Protein AF-A0A6J1MJK8-F1 (afdb_monomer_lite)

pLDDT: mean 82.15, std 15.56, range [30.34, 97.62]

Secondary structure (DSSP, 8-state):
--------------------------SS---GGGS-HHHHHHHHHHS-HHHHHHHHHH-HHHHHHHHHHHHHHHHHHHHHHHH-SS--HHHHHHHHHHHHHHHHHHHHIIIIIHHHHHHHHGGGHHHHHH--S---HHHHHHHHHHHHHHHHHPPPSSS-HHHHHHHHHHHHHHHHHHHHHHHHTSTTEEEEEEEEETTEEEEEEEEETEEEEEEESSTT--HHHHHHHHHHHHHHHHHHHHTT---EEEEEETTEEEEEEE--GGG--TTS-EEEEEEEEE--HHHHHHHHHHHTT---TTS----------EEEEEEEEPPPTT--SBSEEEEEEE---

Structure (mmCIF, N/CA/C/O backbone):
data_AF-A0A6J1MJK8-F1
#
_entry.id   AF-A0A6J1MJK8-F1
#
loop_
_atom_site.group_PDB
_atom_site.id
_atom_site.type_symbol
_atom_site.label_atom_id
_atom_site.label_alt_id
_atom_site.label_comp_id
_atom_site.label_asym_id
_atom_site.label_entity_id
_atom_site.label_seq_id
_atom_site.pdbx_PDB_ins_code
_atom_site.Cartn_x
_atom_site.Cartn_y
_atom_site.Cartn_z
_atom_site.occupancy
_atom_site.B_iso_or_equiv
_atom_site.auth_seq_id
_atom_site.auth_comp_id
_atom_site.auth_asym_id
_atom_site.auth_atom_id
_atom_site.pdbx_PDB_model_num
ATOM 1 N N . MET A 1 1 ? 71.622 47.448 16.513 1.00 39.69 1 MET A N 1
ATOM 2 C CA . MET A 1 1 ? 70.448 46.625 16.880 1.00 39.69 1 MET A CA 1
ATOM 3 C C . MET A 1 1 ? 69.248 47.084 16.074 1.00 39.69 1 MET A C 1
ATOM 5 O O . MET A 1 1 ? 69.027 48.276 15.923 1.00 39.69 1 MET A O 1
ATOM 9 N N . VAL A 1 2 ? 68.575 46.115 15.469 1.00 35.66 2 VAL A N 1
ATOM 10 C CA . VAL A 1 2 ? 67.534 46.225 14.442 1.00 35.66 2 VAL A CA 1
ATOM 11 C C . VAL A 1 2 ? 66.185 46.553 15.079 1.00 35.66 2 VAL A C 1
ATOM 13 O O . VAL A 1 2 ? 65.856 45.929 16.076 1.00 35.66 2 VAL A O 1
ATOM 16 N N . GLN A 1 3 ? 65.373 47.421 14.464 1.00 31.80 3 GLN A N 1
ATOM 17 C CA . GLN A 1 3 ? 63.909 47.265 14.452 1.00 31.80 3 GLN A CA 1
ATOM 18 C C . GLN A 1 3 ? 63.288 48.111 13.327 1.00 31.80 3 GLN A C 1
ATOM 20 O O . GLN A 1 3 ? 63.146 49.328 13.418 1.00 31.80 3 GLN A O 1
ATOM 25 N N . ARG A 1 4 ? 62.940 47.441 12.221 1.00 36.06 4 ARG A N 1
ATOM 26 C CA . ARG A 1 4 ? 62.146 48.005 11.123 1.00 36.06 4 ARG A CA 1
ATOM 27 C C . ARG A 1 4 ? 60.657 47.820 11.420 1.00 36.06 4 ARG A C 1
ATOM 29 O O . ARG A 1 4 ? 60.215 46.731 11.772 1.00 36.06 4 ARG A O 1
ATOM 36 N N . LYS A 1 5 ? 59.901 48.901 11.233 1.00 34.72 5 LYS A N 1
ATOM 37 C CA . LYS A 1 5 ? 58.434 48.966 11.251 1.00 34.72 5 LYS A CA 1
ATOM 38 C C . LYS A 1 5 ? 57.808 48.396 9.964 1.00 34.72 5 LYS A C 1
ATOM 40 O O . LYS A 1 5 ? 58.364 48.551 8.883 1.00 34.72 5 LYS A O 1
ATOM 45 N N . CYS A 1 6 ? 56.549 47.968 10.127 1.00 30.64 6 CYS A N 1
ATOM 46 C CA . CYS A 1 6 ? 55.423 48.023 9.176 1.00 30.64 6 CYS A CA 1
ATOM 47 C C . CYS A 1 6 ? 55.269 46.900 8.122 1.00 30.64 6 CYS A C 1
ATOM 49 O O . CYS A 1 6 ? 55.969 46.889 7.117 1.00 30.64 6 CYS A O 1
ATOM 51 N N . LYS A 1 7 ? 54.226 46.060 8.249 1.00 30.34 7 LYS A N 1
ATOM 52 C CA . LYS A 1 7 ? 52.895 46.269 7.619 1.00 30.34 7 LYS A CA 1
ATOM 53 C C . LYS A 1 7 ? 51.942 45.086 7.888 1.00 30.34 7 LYS A C 1
ATOM 55 O O . LYS A 1 7 ? 52.286 43.932 7.667 1.00 30.34 7 LYS A O 1
ATOM 60 N N . ARG A 1 8 ? 50.712 45.401 8.312 1.00 40.25 8 ARG A N 1
ATOM 61 C CA . ARG A 1 8 ? 49.520 44.537 8.191 1.00 40.25 8 ARG A CA 1
ATOM 62 C C . ARG A 1 8 ? 49.022 44.557 6.737 1.00 40.25 8 ARG A C 1
ATOM 64 O O . ARG A 1 8 ? 48.971 45.635 6.157 1.00 40.25 8 ARG A O 1
ATOM 71 N N . SER A 1 9 ? 48.587 43.409 6.209 1.00 32.50 9 SER A N 1
ATOM 72 C CA . SER A 1 9 ? 47.607 43.252 5.107 1.00 32.50 9 SER A CA 1
ATOM 73 C C . SER A 1 9 ? 47.394 41.741 4.866 1.00 32.50 9 SER A C 1
ATOM 75 O O . SER A 1 9 ? 48.325 41.078 4.440 1.00 32.50 9 SER A O 1
ATOM 77 N N . VAL A 1 10 ? 46.330 41.103 5.374 1.00 37.09 10 VAL A N 1
ATOM 78 C CA . VAL A 1 10 ? 44.997 40.908 4.747 1.00 37.09 10 VAL A CA 1
ATOM 79 C C . VAL A 1 10 ? 44.958 39.792 3.672 1.00 37.09 10 VAL A C 1
ATOM 81 O O . VAL A 1 10 ? 45.663 39.869 2.676 1.00 37.09 10 VAL A O 1
ATOM 84 N N . LYS A 1 11 ? 43.997 38.861 3.871 1.00 33.62 11 LYS A N 1
ATOM 85 C CA . LYS A 1 11 ? 43.413 37.815 2.979 1.00 33.62 11 LYS A CA 1
ATOM 86 C C . LYS A 1 11 ? 44.238 36.525 2.795 1.00 33.62 11 LYS A C 1
ATOM 88 O O . LYS A 1 11 ? 45.350 36.571 2.308 1.00 33.62 11 LYS A O 1
ATOM 93 N N . ALA A 1 12 ? 43.825 35.351 3.291 1.00 37.59 12 ALA A N 1
ATOM 94 C CA . ALA A 1 12 ? 42.589 34.558 3.123 1.00 37.59 12 ALA A CA 1
ATOM 95 C C . ALA A 1 12 ? 42.533 33.711 1.832 1.00 37.59 12 ALA A C 1
ATOM 97 O O . ALA A 1 12 ? 42.824 34.197 0.746 1.00 37.59 12 ALA A O 1
ATOM 98 N N . LYS A 1 13 ? 42.019 32.481 2.018 1.00 33.62 13 LYS A N 1
ATOM 99 C CA . LYS A 1 13 ? 41.633 31.419 1.062 1.00 33.62 13 LYS A CA 1
ATOM 100 C C . LYS A 1 13 ? 42.732 30.492 0.524 1.00 33.62 13 LYS A C 1
ATOM 102 O O . LYS A 1 13 ? 43.178 30.597 -0.610 1.00 33.62 13 LYS A O 1
ATOM 107 N N . ALA A 1 14 ? 43.001 29.442 1.300 1.00 36.09 14 ALA A N 1
ATOM 108 C CA . ALA A 1 14 ? 43.467 28.165 0.771 1.00 36.09 14 ALA A CA 1
ATOM 109 C C . ALA A 1 14 ? 42.336 27.494 -0.038 1.00 36.09 14 ALA A C 1
ATOM 111 O O . ALA A 1 14 ? 41.425 26.887 0.524 1.00 36.09 14 ALA A O 1
ATOM 112 N N . HIS A 1 15 ? 42.371 27.619 -1.365 1.00 35.97 15 HIS A N 1
ATOM 113 C CA . HIS A 1 15 ? 41.671 26.700 -2.263 1.00 35.97 15 HIS A CA 1
ATOM 114 C C . HIS A 1 15 ? 42.425 25.365 -2.257 1.00 35.97 15 HIS A C 1
ATOM 116 O O . HIS A 1 15 ? 43.498 25.248 -2.845 1.00 35.97 15 HIS A O 1
ATOM 122 N N . ARG A 1 16 ? 41.871 24.342 -1.595 1.00 39.22 16 ARG A N 1
ATOM 123 C CA . ARG A 1 16 ? 42.273 22.950 -1.836 1.00 39.22 16 ARG A CA 1
ATOM 124 C C . ARG A 1 16 ? 41.787 22.564 -3.233 1.00 39.22 16 ARG A C 1
ATOM 126 O O . ARG A 1 16 ? 40.650 22.141 -3.409 1.00 39.22 16 ARG A O 1
ATOM 133 N N . ILE A 1 17 ? 42.647 22.749 -4.229 1.00 40.75 17 ILE A N 1
ATOM 134 C CA . ILE A 1 17 ? 42.457 22.194 -5.567 1.00 40.75 17 ILE A CA 1
ATOM 135 C C . ILE A 1 17 ? 42.626 20.681 -5.430 1.00 40.75 17 ILE A C 1
ATOM 137 O O . ILE A 1 17 ? 43.735 20.185 -5.227 1.00 40.75 17 ILE A O 1
ATOM 141 N N . ALA A 1 18 ? 41.516 19.947 -5.492 1.00 44.12 18 ALA A N 1
ATOM 142 C CA . ALA A 1 18 ? 41.544 18.505 -5.671 1.00 44.12 18 ALA A CA 1
ATOM 143 C C . ALA A 1 18 ? 42.281 18.214 -6.988 1.00 44.12 18 ALA A C 1
ATOM 145 O O . ALA A 1 18 ? 41.806 18.576 -8.065 1.00 44.12 18 ALA A O 1
ATOM 146 N N . LYS A 1 19 ? 43.473 17.615 -6.900 1.00 42.34 19 LYS A N 1
ATOM 147 C CA . LYS A 1 19 ? 44.214 17.115 -8.062 1.00 42.34 19 LYS A CA 1
ATOM 148 C C . LYS A 1 19 ? 43.324 16.094 -8.778 1.00 42.34 19 LYS A C 1
ATOM 150 O O . LYS A 1 19 ? 43.176 14.973 -8.303 1.00 42.34 19 LYS A O 1
ATOM 155 N N . ARG A 1 20 ? 42.721 16.480 -9.908 1.00 44.03 20 ARG A N 1
ATOM 156 C CA . ARG A 1 20 ? 42.149 15.518 -10.858 1.00 44.03 20 ARG A CA 1
ATOM 157 C C . ARG A 1 20 ? 43.308 14.691 -11.400 1.00 44.03 20 ARG A C 1
ATOM 159 O O . ARG A 1 20 ? 44.187 15.231 -12.067 1.00 44.03 20 ARG A O 1
ATOM 166 N N . ILE A 1 21 ? 43.319 13.408 -11.064 1.00 49.34 21 ILE A N 1
ATOM 167 C CA . ILE A 1 21 ? 44.197 12.421 -11.687 1.00 49.34 21 ILE A CA 1
ATOM 168 C C . ILE A 1 21 ? 43.853 12.437 -13.181 1.00 49.34 21 ILE A C 1
ATOM 170 O O . ILE A 1 21 ? 42.706 12.188 -13.550 1.00 49.34 21 ILE A O 1
ATOM 174 N N . LYS A 1 22 ? 44.814 12.815 -14.029 1.00 43.53 22 LYS A N 1
ATOM 175 C CA . LYS A 1 22 ? 44.705 12.598 -15.472 1.00 43.53 22 LYS A CA 1
ATOM 176 C C . LYS A 1 22 ? 44.932 11.106 -15.691 1.00 43.53 22 LYS A C 1
ATOM 178 O O . LYS A 1 22 ? 46.042 10.634 -15.482 1.00 43.53 22 LYS A O 1
ATOM 183 N N . LEU A 1 23 ? 43.862 10.387 -16.012 1.00 52.00 23 LEU A N 1
ATOM 184 C CA . LEU A 1 23 ? 43.952 9.025 -16.524 1.00 52.00 23 LEU A CA 1
ATOM 185 C C . LEU A 1 23 ? 44.612 9.110 -17.904 1.00 52.00 23 LEU A C 1
ATOM 187 O O . LEU A 1 23 ? 44.192 9.925 -18.725 1.00 52.00 23 LEU A O 1
ATOM 191 N N . GLU A 1 24 ? 45.677 8.339 -18.110 1.00 51.12 24 GLU A N 1
ATOM 192 C CA . GLU A 1 24 ? 46.260 8.126 -19.435 1.00 51.12 24 GLU A CA 1
ATOM 193 C C . GLU A 1 24 ? 45.164 7.577 -20.358 1.00 51.12 24 GLU A C 1
ATOM 195 O O . GLU A 1 24 ? 44.352 6.751 -19.934 1.00 51.12 24 GLU A O 1
ATOM 200 N N . GLU A 1 25 ? 45.087 8.099 -21.583 1.00 49.69 25 GLU A N 1
ATOM 201 C CA . GLU A 1 25 ? 44.130 7.660 -22.599 1.00 49.69 25 GLU A CA 1
ATOM 202 C C . GLU A 1 25 ? 44.449 6.211 -22.979 1.00 49.69 25 GLU A C 1
ATOM 204 O O . GLU A 1 25 ? 45.251 5.937 -23.865 1.00 49.69 25 GLU A O 1
ATOM 209 N N . VAL A 1 26 ? 43.843 5.269 -22.258 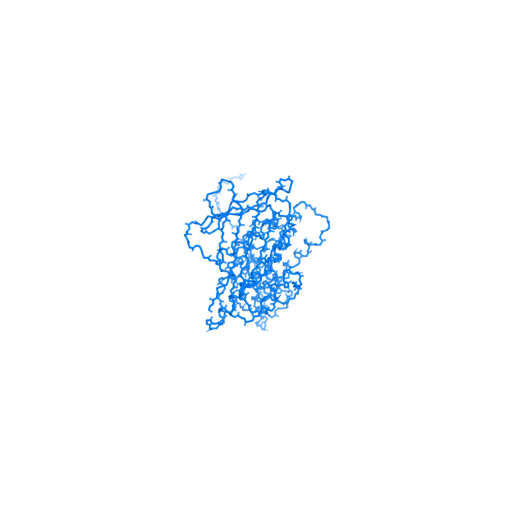1.00 53.41 26 VAL A N 1
ATOM 210 C CA . VAL A 1 26 ? 43.769 3.872 -22.674 1.00 53.41 26 VAL A CA 1
ATOM 211 C C . VAL A 1 26 ? 42.989 3.852 -23.988 1.00 53.41 26 VAL A C 1
ATOM 213 O O . VAL A 1 26 ? 41.868 4.360 -24.053 1.00 53.41 26 VAL A O 1
ATOM 216 N N . GLU A 1 27 ? 43.595 3.310 -25.045 1.00 52.88 27 GLU A N 1
ATOM 217 C CA . GLU A 1 27 ? 42.931 3.078 -26.327 1.00 52.88 27 GLU A CA 1
ATOM 218 C C . GLU A 1 27 ? 41.676 2.221 -26.101 1.00 52.88 27 GLU A C 1
ATOM 220 O O . GLU A 1 27 ? 41.748 1.034 -25.789 1.00 52.88 27 GLU A O 1
ATOM 225 N N . GLY A 1 28 ? 40.514 2.866 -26.215 1.00 58.66 28 GLY A N 1
ATOM 226 C CA . GLY A 1 28 ? 39.204 2.286 -25.938 1.00 58.66 28 GLY A CA 1
ATOM 227 C C . GLY A 1 28 ? 38.435 3.146 -24.942 1.00 58.66 28 GLY A C 1
ATOM 228 O O . GLY A 1 28 ? 38.738 3.170 -23.752 1.00 58.66 28 GLY A O 1
ATOM 229 N N . GLN A 1 29 ? 37.413 3.861 -25.416 1.00 63.84 29 GLN A N 1
ATOM 230 C CA . GLN A 1 29 ? 36.458 4.518 -24.524 1.00 63.84 29 GLN A CA 1
ATOM 231 C C . GLN A 1 29 ? 35.736 3.443 -23.702 1.00 63.84 29 GLN A C 1
ATOM 233 O O . GLN A 1 29 ? 34.817 2.796 -24.195 1.00 63.84 29 GLN A O 1
ATOM 238 N N . VAL A 1 30 ? 36.167 3.235 -22.458 1.00 71.81 30 VAL A N 1
ATOM 239 C CA . VAL A 1 30 ? 35.471 2.359 -21.512 1.00 71.81 30 VAL A CA 1
ATOM 240 C C . VAL A 1 30 ? 34.219 3.091 -21.042 1.00 71.81 30 VAL A C 1
ATOM 242 O O . VAL A 1 30 ? 34.316 4.147 -20.406 1.00 71.81 30 VAL A O 1
ATOM 245 N N . ASN A 1 31 ? 33.038 2.561 -21.358 1.00 83.50 31 ASN A N 1
ATOM 246 C CA . ASN A 1 31 ? 31.794 3.132 -20.859 1.00 83.50 31 ASN A CA 1
ATOM 247 C C . ASN A 1 31 ? 31.577 2.710 -19.407 1.00 83.50 31 ASN A C 1
ATOM 249 O O . ASN A 1 31 ? 31.965 1.626 -18.980 1.00 83.50 31 ASN A O 1
ATOM 253 N N . LEU A 1 32 ? 30.874 3.547 -18.642 1.00 83.31 32 LEU A N 1
ATOM 254 C CA . LEU A 1 32 ? 30.523 3.245 -17.250 1.00 83.31 32 LEU A CA 1
ATOM 255 C C . LEU A 1 32 ? 29.790 1.897 -17.104 1.00 83.31 32 LEU A C 1
ATOM 257 O O . LEU A 1 32 ? 29.974 1.201 -16.113 1.00 83.31 32 LEU A O 1
ATOM 261 N N . LEU A 1 33 ? 28.968 1.544 -18.096 1.00 85.12 33 LEU A N 1
ATOM 262 C CA . LEU A 1 33 ? 28.192 0.302 -18.128 1.00 85.12 33 LEU A CA 1
ATOM 263 C C . LEU A 1 33 ? 29.012 -0.930 -18.542 1.00 85.12 33 LEU A C 1
ATOM 265 O O . LEU A 1 33 ? 28.499 -2.038 -18.444 1.00 85.12 33 LEU A O 1
ATOM 269 N N . ASP A 1 34 ? 30.259 -0.747 -18.982 1.00 86.31 34 ASP A N 1
ATOM 270 C CA . ASP A 1 34 ? 31.174 -1.851 -19.293 1.00 86.31 34 ASP A CA 1
ATOM 271 C C . ASP A 1 34 ? 31.894 -2.355 -18.025 1.00 86.31 34 ASP A C 1
ATOM 273 O O . ASP A 1 34 ? 32.603 -3.362 -18.052 1.00 86.31 34 ASP A O 1
ATOM 277 N N . LEU A 1 35 ? 31.720 -1.662 -16.892 1.00 86.69 35 LEU A N 1
ATOM 278 C CA . LEU A 1 35 ? 32.258 -2.082 -15.603 1.00 86.69 35 LEU A CA 1
ATOM 279 C C . LEU A 1 35 ? 31.501 -3.302 -15.052 1.00 86.69 35 LEU A C 1
ATOM 281 O O . LEU A 1 35 ? 30.278 -3.375 -15.172 1.00 86.69 35 LEU A O 1
ATOM 285 N N . PRO A 1 36 ? 32.184 -4.217 -14.338 1.00 88.69 36 PRO A N 1
ATOM 286 C CA . PRO A 1 36 ? 31.502 -5.252 -13.572 1.00 88.69 36 PRO A CA 1
ATOM 287 C C . PRO A 1 36 ? 30.560 -4.650 -12.515 1.00 88.69 36 PRO A C 1
ATOM 289 O O . PRO A 1 36 ? 30.810 -3.563 -11.983 1.00 88.69 36 PRO A O 1
ATOM 292 N N . LEU A 1 37 ? 29.518 -5.404 -12.149 1.00 85.62 37 LEU A N 1
ATOM 293 C CA . LEU A 1 37 ? 28.459 -4.947 -11.237 1.00 85.62 37 LEU A CA 1
ATOM 294 C C . LEU A 1 37 ? 28.989 -4.438 -9.889 1.00 85.62 37 LEU A C 1
ATOM 296 O O . LEU A 1 37 ? 28.539 -3.409 -9.402 1.00 85.62 37 LEU A O 1
ATOM 300 N N . GLY A 1 38 ? 29.984 -5.110 -9.298 1.00 86.31 38 GLY A N 1
ATOM 301 C CA . GLY A 1 38 ? 30.569 -4.701 -8.014 1.00 86.31 38 GLY A CA 1
ATOM 302 C C . GLY A 1 38 ? 31.131 -3.269 -8.039 1.00 86.31 38 GLY A C 1
ATOM 303 O O . GLY A 1 38 ? 30.654 -2.416 -7.288 1.00 86.31 38 GLY A O 1
ATOM 304 N N . PRO A 1 39 ? 32.113 -2.967 -8.910 1.00 89.12 39 PRO A N 1
ATOM 305 C CA . PRO A 1 39 ? 32.599 -1.609 -9.144 1.00 89.12 39 PRO A CA 1
ATOM 306 C C . PRO A 1 39 ? 31.511 -0.596 -9.509 1.00 89.12 39 PRO A C 1
ATOM 308 O O . PRO A 1 39 ? 31.519 0.511 -8.969 1.00 89.12 39 PRO A O 1
ATOM 311 N N . LEU A 1 40 ? 30.560 -0.965 -10.373 1.00 88.75 40 LEU A N 1
ATOM 312 C CA . LEU A 1 40 ? 29.462 -0.078 -10.761 1.00 88.75 40 LEU A CA 1
ATOM 313 C C . LEU A 1 40 ? 28.589 0.303 -9.555 1.00 88.75 40 LEU A C 1
ATOM 315 O O . LEU A 1 40 ? 28.337 1.486 -9.323 1.00 88.75 40 LEU A O 1
ATOM 319 N N . HIS A 1 41 ? 28.196 -0.676 -8.740 1.00 88.19 41 HIS A N 1
ATOM 320 C CA . HIS A 1 41 ? 27.428 -0.452 -7.516 1.00 88.19 41 HIS A CA 1
ATOM 321 C C . HIS A 1 41 ? 28.213 0.405 -6.519 1.00 88.19 41 HIS A C 1
ATOM 323 O O . HIS A 1 41 ? 27.658 1.345 -5.957 1.00 88.19 41 HIS A O 1
ATOM 329 N N . MET A 1 42 ? 29.520 0.173 -6.349 1.00 86.19 42 MET A N 1
ATOM 330 C CA . MET A 1 42 ? 30.355 1.035 -5.501 1.00 86.19 42 MET A CA 1
ATOM 331 C C . MET A 1 42 ? 30.347 2.493 -5.969 1.00 86.19 42 MET A C 1
ATOM 333 O O . MET A 1 42 ? 30.274 3.396 -5.137 1.00 86.19 42 MET A O 1
ATOM 337 N N . ILE A 1 43 ? 30.397 2.741 -7.281 1.00 88.25 43 ILE A N 1
ATOM 338 C CA . ILE A 1 43 ? 30.310 4.099 -7.831 1.00 88.25 43 ILE A CA 1
ATOM 339 C C . ILE A 1 43 ? 28.944 4.709 -7.516 1.00 88.25 43 ILE A C 1
ATOM 341 O O . ILE A 1 43 ? 28.89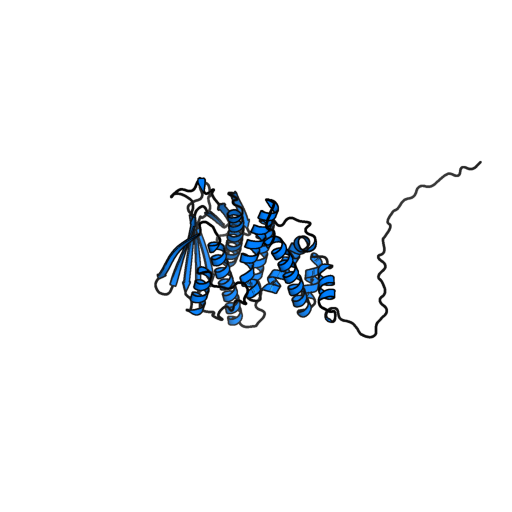7 5.818 -6.984 1.00 88.25 43 ILE A O 1
ATOM 345 N N . ILE A 1 44 ? 27.853 3.983 -7.786 1.00 87.88 44 ILE A N 1
ATOM 346 C CA . ILE A 1 44 ? 26.478 4.431 -7.507 1.00 87.88 44 ILE A CA 1
ATOM 347 C C . ILE A 1 44 ? 26.330 4.813 -6.028 1.00 87.88 44 ILE A C 1
ATOM 349 O O . ILE A 1 44 ? 25.864 5.912 -5.724 1.00 87.88 44 ILE A O 1
ATOM 353 N N . LEU A 1 45 ? 26.832 3.975 -5.117 1.00 82.50 45 LEU A N 1
ATOM 354 C CA . LEU A 1 45 ? 26.790 4.216 -3.673 1.00 82.50 45 LEU A CA 1
ATOM 355 C C . LEU A 1 45 ? 27.705 5.378 -3.210 1.00 82.50 45 LEU A C 1
ATOM 357 O O . LEU A 1 45 ? 27.530 5.960 -2.137 1.00 82.50 45 LEU A O 1
ATOM 361 N N . LYS A 1 46 ? 28.717 5.765 -3.985 1.00 85.00 46 LYS A N 1
ATOM 362 C CA . LYS A 1 46 ? 29.548 6.939 -3.654 1.00 85.00 46 LYS A CA 1
ATOM 363 C C . LYS A 1 46 ? 28.980 8.245 -4.195 1.00 85.00 46 LYS A C 1
ATOM 365 O O . LYS A 1 46 ? 29.426 9.316 -3.778 1.00 85.00 46 LYS A O 1
ATOM 370 N N . VAL A 1 47 ? 28.004 8.188 -5.097 1.00 86.25 47 VAL A N 1
ATOM 371 C CA . VAL A 1 47 ? 27.355 9.387 -5.624 1.00 86.25 47 VAL A CA 1
ATOM 372 C C . VAL A 1 47 ? 26.404 9.966 -4.582 1.00 86.25 47 VAL A C 1
ATOM 374 O O . VAL A 1 47 ? 25.584 9.263 -3.995 1.00 86.25 47 VAL A O 1
ATOM 377 N N . HIS A 1 48 ? 26.513 11.279 -4.366 1.00 82.69 48 HIS A N 1
ATOM 378 C CA . HIS A 1 48 ? 25.649 12.014 -3.444 1.00 82.69 48 HIS A CA 1
ATOM 379 C C . HIS A 1 48 ? 24.161 11.780 -3.782 1.00 82.69 48 HIS A C 1
ATOM 381 O O . HIS A 1 48 ? 23.828 11.826 -4.970 1.00 82.69 48 HIS A O 1
ATOM 387 N N . PRO A 1 49 ? 23.255 11.608 -2.796 1.00 77.94 49 PRO A N 1
ATOM 388 C CA . PRO A 1 49 ? 21.843 11.273 -3.036 1.00 77.94 49 PRO A CA 1
ATOM 389 C C . PRO A 1 49 ? 21.152 12.187 -4.049 1.00 77.94 49 PRO A C 1
ATOM 391 O O . PRO A 1 49 ? 20.561 11.734 -5.022 1.00 77.94 49 PRO A O 1
ATOM 394 N N . GLU A 1 50 ? 21.331 13.501 -3.905 1.00 78.75 50 GLU A N 1
ATOM 395 C CA . GLU A 1 50 ? 20.764 14.499 -4.826 1.00 78.75 50 GLU A CA 1
ATOM 396 C C . GLU A 1 50 ? 21.242 14.343 -6.278 1.00 78.75 50 GLU A C 1
ATOM 398 O O . GLU A 1 50 ? 20.626 14.872 -7.203 1.00 78.75 50 GLU A O 1
ATOM 403 N N . LYS A 1 51 ? 22.369 13.655 -6.492 1.00 85.81 51 LYS A N 1
ATOM 404 C CA . LYS A 1 51 ? 22.952 13.409 -7.811 1.00 85.81 51 LYS A CA 1
ATOM 405 C C . LYS A 1 51 ? 22.636 12.023 -8.367 1.00 85.81 51 LYS A C 1
ATOM 407 O O . LYS A 1 51 ? 22.772 11.827 -9.573 1.00 85.81 51 LYS A O 1
ATOM 412 N N . GLN A 1 52 ? 22.160 11.095 -7.541 1.00 85.69 52 GLN A N 1
ATOM 413 C CA . GLN A 1 52 ? 21.757 9.758 -7.979 1.00 85.69 52 GLN A CA 1
ATOM 414 C C . GLN A 1 52 ? 20.593 9.806 -8.976 1.00 85.69 52 GLN A C 1
ATOM 416 O O . GLN A 1 52 ? 20.575 9.048 -9.945 1.00 85.69 52 GLN A O 1
ATOM 421 N N . GLN A 1 53 ? 19.688 10.781 -8.844 1.00 84.25 53 GLN A N 1
ATOM 422 C CA . GLN A 1 53 ? 18.625 10.984 -9.829 1.00 84.25 53 GLN A CA 1
ATOM 423 C C . GLN A 1 53 ? 19.172 11.308 -11.232 1.00 84.25 53 GLN A C 1
ATOM 425 O O . GLN A 1 53 ? 18.604 10.856 -12.223 1.00 84.25 53 GLN A O 1
ATOM 430 N N . PHE A 1 54 ? 20.298 12.026 -11.342 1.00 87.25 54 PHE A N 1
ATOM 431 C CA . PHE A 1 54 ? 20.932 12.270 -12.644 1.00 87.25 54 PHE A CA 1
ATOM 432 C C . PHE A 1 54 ? 21.502 10.986 -13.252 1.00 87.25 54 PHE A C 1
ATOM 434 O O . PHE A 1 54 ? 21.396 10.807 -14.462 1.00 87.25 54 PHE A O 1
ATOM 441 N N . LEU A 1 55 ? 22.044 10.072 -12.435 1.00 86.19 55 LEU A N 1
ATOM 442 C CA . LEU A 1 55 ? 22.492 8.759 -12.916 1.00 86.19 55 LEU A CA 1
ATOM 443 C C . LEU A 1 55 ? 21.319 7.952 -13.475 1.00 86.19 55 LEU A C 1
ATOM 445 O O . LEU A 1 55 ? 21.403 7.422 -14.580 1.00 86.19 55 LEU A O 1
ATOM 449 N N . ARG A 1 56 ? 20.196 7.915 -12.751 1.00 87.81 56 ARG A N 1
ATOM 450 C CA . ARG A 1 56 ? 18.983 7.214 -13.200 1.00 87.81 56 ARG A CA 1
ATOM 451 C C . ARG A 1 56 ? 18.433 7.775 -14.509 1.00 87.81 56 ARG A C 1
ATOM 453 O O . ARG A 1 56 ? 17.936 7.016 -15.331 1.00 87.81 56 ARG A O 1
ATOM 460 N N . SER A 1 57 ? 18.526 9.086 -14.712 1.00 87.00 57 SER A N 1
ATOM 461 C CA . SER A 1 57 ? 18.046 9.743 -15.933 1.00 87.00 57 SER A CA 1
ATOM 462 C C . SER A 1 57 ? 19.016 9.651 -17.116 1.00 87.00 57 SER A C 1
ATOM 464 O O . SER A 1 57 ? 18.630 9.999 -18.227 1.00 87.00 57 SER A O 1
ATOM 466 N N . ALA A 1 58 ? 20.262 9.209 -16.912 1.00 88.69 58 ALA A N 1
ATOM 467 C CA . ALA A 1 58 ? 21.270 9.202 -17.973 1.00 88.69 58 ALA A CA 1
ATOM 468 C C . ALA A 1 58 ? 21.045 8.093 -19.017 1.00 88.69 58 ALA A C 1
ATOM 470 O O . ALA A 1 58 ? 21.350 8.291 -20.191 1.00 88.69 58 ALA A O 1
ATOM 471 N N . SER A 1 59 ? 20.524 6.926 -18.617 1.00 89.44 59 SER A N 1
ATOM 472 C CA . SER A 1 59 ? 20.104 5.866 -19.547 1.00 89.44 59 SER A CA 1
ATOM 473 C C . SER A 1 59 ? 19.187 4.839 -18.873 1.00 89.44 59 SER A C 1
ATOM 475 O O . SER A 1 59 ? 19.271 4.625 -17.665 1.00 89.44 59 SER A O 1
ATOM 477 N N . ASN A 1 60 ? 18.372 4.128 -19.662 1.00 87.94 60 ASN A N 1
ATOM 478 C CA . ASN A 1 60 ? 17.523 3.040 -19.153 1.00 87.94 60 ASN A CA 1
ATOM 479 C C . ASN A 1 60 ? 18.336 1.902 -18.523 1.00 87.94 60 ASN A C 1
ATOM 481 O O . ASN A 1 60 ? 17.941 1.376 -17.490 1.00 87.94 60 ASN A O 1
ATOM 485 N N . LYS A 1 61 ? 19.487 1.552 -19.110 1.00 88.50 61 LYS A N 1
ATOM 486 C CA . LYS A 1 61 ? 20.379 0.533 -18.540 1.00 88.50 61 LYS A CA 1
ATOM 487 C C . LYS A 1 61 ? 20.893 0.965 -17.168 1.00 88.50 61 LYS A C 1
ATOM 489 O O . LYS A 1 61 ? 20.743 0.227 -16.208 1.00 88.50 61 LYS A O 1
ATOM 494 N N . LEU A 1 62 ? 21.392 2.197 -17.042 1.00 89.12 62 LEU A N 1
ATOM 495 C CA . LEU A 1 62 ? 21.873 2.709 -15.755 1.00 89.12 62 LEU A CA 1
ATOM 496 C C . LEU A 1 62 ? 20.745 2.852 -14.720 1.00 89.12 62 LEU A C 1
ATOM 498 O O . LEU A 1 62 ? 20.981 2.656 -13.532 1.00 89.12 62 LEU A O 1
ATOM 502 N N . LYS A 1 63 ? 19.512 3.146 -15.153 1.00 89.94 63 LYS A N 1
ATOM 503 C CA . LYS A 1 63 ? 18.321 3.126 -14.290 1.00 89.94 63 LYS A CA 1
ATOM 504 C C . LYS A 1 63 ? 18.052 1.731 -13.722 1.00 89.94 63 LYS A C 1
ATOM 506 O O . LYS A 1 63 ? 17.713 1.644 -12.543 1.00 89.94 63 LYS A O 1
ATOM 511 N N . ILE A 1 64 ? 18.183 0.678 -14.531 1.00 90.44 64 ILE A N 1
ATOM 512 C CA . ILE A 1 64 ? 18.005 -0.718 -14.099 1.00 90.44 64 ILE A CA 1
ATOM 513 C C . ILE A 1 64 ? 19.087 -1.076 -13.079 1.00 90.44 64 ILE A C 1
ATOM 515 O O . ILE A 1 64 ? 18.747 -1.334 -11.930 1.00 90.44 64 ILE A O 1
ATOM 519 N N . GLU A 1 65 ? 20.364 -0.915 -13.434 1.00 89.94 65 GLU A N 1
ATOM 520 C CA . GLU A 1 65 ? 21.494 -1.229 -12.540 1.00 89.94 65 GLU A CA 1
ATOM 521 C C . GLU A 1 65 ? 21.424 -0.456 -11.214 1.00 89.94 65 GLU A C 1
ATOM 523 O O . GLU A 1 65 ? 21.656 -0.983 -10.128 1.00 89.94 65 GLU A O 1
ATOM 528 N N . HIS A 1 66 ? 21.029 0.817 -11.270 1.00 91.12 66 HIS A N 1
ATOM 529 C CA . HIS A 1 66 ? 20.789 1.604 -10.068 1.00 91.12 66 HIS A CA 1
ATOM 530 C C . HIS A 1 66 ? 19.619 1.064 -9.239 1.00 91.12 66 HIS A C 1
ATOM 532 O O . HIS A 1 66 ? 19.667 1.115 -8.009 1.00 91.12 66 HIS A O 1
ATOM 538 N N . SER A 1 67 ? 18.530 0.630 -9.874 1.00 90.62 67 SER A N 1
ATOM 539 C CA . SER A 1 67 ? 17.383 0.061 -9.157 1.00 90.62 67 SER A CA 1
ATOM 540 C C . SER A 1 67 ? 17.796 -1.229 -8.450 1.00 90.62 67 SER A C 1
ATOM 542 O O . SER A 1 67 ? 17.545 -1.356 -7.253 1.00 90.62 67 SER A O 1
ATOM 544 N N . ASP A 1 68 ? 18.543 -2.097 -9.129 1.00 89.00 68 ASP A N 1
ATOM 545 C CA . ASP A 1 68 ? 19.065 -3.343 -8.564 1.00 89.00 68 ASP A CA 1
ATOM 546 C C . ASP A 1 68 ? 20.015 -3.090 -7.389 1.00 89.00 68 ASP A C 1
ATOM 548 O O . ASP A 1 68 ? 19.840 -3.670 -6.312 1.00 89.00 68 ASP A O 1
ATOM 552 N N . CYS A 1 69 ? 20.962 -2.159 -7.543 1.00 88.44 69 CYS A N 1
ATOM 553 C CA . CYS A 1 69 ? 21.863 -1.742 -6.469 1.00 88.44 69 CYS A CA 1
ATOM 554 C C . CYS A 1 69 ? 21.090 -1.254 -5.233 1.00 88.44 69 CYS A C 1
ATOM 556 O O . CYS A 1 69 ? 21.344 -1.706 -4.116 1.00 88.44 69 CYS A O 1
ATOM 558 N N . MET A 1 70 ? 20.127 -0.347 -5.423 1.00 88.38 70 MET A N 1
ATOM 559 C CA . MET A 1 70 ? 19.347 0.223 -4.320 1.00 88.38 70 MET A CA 1
ATOM 560 C C . MET A 1 70 ? 18.444 -0.806 -3.648 1.00 88.38 70 MET A C 1
ATOM 562 O O . MET A 1 70 ? 18.336 -0.821 -2.422 1.00 88.38 70 MET A O 1
ATOM 566 N N . LEU A 1 71 ? 17.805 -1.674 -4.432 1.00 88.31 71 LEU A N 1
ATOM 567 C CA . LEU A 1 71 ? 16.946 -2.728 -3.910 1.00 88.31 71 LEU A CA 1
ATOM 568 C C . LEU A 1 71 ? 17.758 -3.745 -3.104 1.00 88.31 71 LEU A C 1
ATOM 570 O O . LEU A 1 71 ? 17.312 -4.180 -2.044 1.00 88.31 71 LEU A O 1
ATOM 574 N N . HIS A 1 72 ? 18.955 -4.099 -3.575 1.00 85.75 72 HIS A N 1
ATOM 575 C CA . HIS A 1 72 ? 19.873 -4.961 -2.840 1.00 85.75 72 HIS A CA 1
ATOM 576 C C . HIS A 1 72 ? 20.293 -4.329 -1.505 1.00 85.75 72 HIS A C 1
ATOM 578 O O . HIS A 1 72 ? 20.171 -4.978 -0.465 1.00 85.75 72 HIS A O 1
ATOM 584 N N . SER A 1 73 ? 20.709 -3.058 -1.503 1.00 83.06 73 SER A N 1
ATOM 585 C CA . SER A 1 73 ? 21.051 -2.331 -0.270 1.00 83.06 73 SER A CA 1
ATOM 586 C C . SER A 1 73 ? 19.877 -2.254 0.706 1.00 83.06 73 SER A C 1
ATOM 588 O O . SER A 1 73 ? 20.050 -2.516 1.894 1.00 83.06 73 SER A O 1
ATOM 590 N N . PHE A 1 74 ? 18.671 -1.969 0.209 1.00 84.81 74 PHE A N 1
ATOM 591 C CA . PHE A 1 74 ? 17.457 -1.967 1.023 1.00 84.81 74 PHE A CA 1
ATOM 592 C C . PHE A 1 74 ? 17.168 -3.342 1.632 1.00 84.81 74 PHE A C 1
ATOM 594 O O . PHE A 1 74 ? 16.900 -3.436 2.826 1.00 84.81 74 PHE A O 1
ATOM 601 N N . LYS A 1 75 ? 17.262 -4.418 0.842 1.00 83.88 75 LYS A N 1
ATOM 602 C CA . LYS A 1 75 ? 17.047 -5.791 1.324 1.00 83.88 75 LYS A CA 1
ATOM 603 C C . LYS A 1 75 ? 18.068 -6.191 2.385 1.00 83.88 75 LYS A C 1
ATOM 605 O O . LYS A 1 75 ? 17.687 -6.844 3.351 1.00 83.88 75 LYS A O 1
ATOM 610 N N . LEU A 1 76 ? 19.338 -5.813 2.229 1.00 81.12 76 LEU A N 1
ATOM 611 C CA . LEU A 1 76 ? 20.358 -6.043 3.257 1.00 81.12 76 LEU A CA 1
ATOM 612 C C . LEU A 1 76 ? 20.008 -5.304 4.550 1.00 81.12 76 LEU A C 1
ATOM 614 O O . LEU A 1 76 ? 19.870 -5.944 5.589 1.00 81.12 76 LEU A O 1
ATOM 618 N N . PHE A 1 77 ? 19.747 -3.999 4.456 1.00 79.06 77 PHE A N 1
ATOM 619 C CA . PHE A 1 77 ? 19.369 -3.175 5.602 1.00 79.06 77 PHE A CA 1
ATOM 620 C C . PHE A 1 77 ? 18.124 -3.718 6.322 1.00 79.06 77 PHE A C 1
ATOM 622 O O . PHE A 1 77 ? 18.113 -3.850 7.546 1.00 79.06 77 PHE A O 1
ATOM 629 N N . ALA A 1 78 ? 17.086 -4.086 5.566 1.00 78.56 78 ALA A N 1
ATOM 630 C CA . ALA A 1 78 ? 15.880 -4.697 6.107 1.00 78.56 78 ALA A CA 1
ATOM 631 C C . ALA A 1 78 ? 16.190 -6.031 6.797 1.00 78.56 78 ALA A C 1
ATOM 633 O O . ALA A 1 78 ? 15.766 -6.244 7.927 1.00 78.56 78 ALA A O 1
ATOM 634 N N . ASN A 1 79 ? 16.961 -6.916 6.162 1.00 79.06 79 ASN A N 1
ATOM 635 C CA . ASN A 1 79 ? 17.295 -8.226 6.722 1.00 79.06 79 ASN A CA 1
ATOM 636 C C . ASN A 1 79 ? 18.087 -8.133 8.027 1.00 79.06 79 ASN A C 1
ATOM 638 O O . ASN A 1 79 ? 17.800 -8.899 8.951 1.00 79.06 79 ASN A O 1
ATOM 642 N N . ASP A 1 80 ? 19.033 -7.20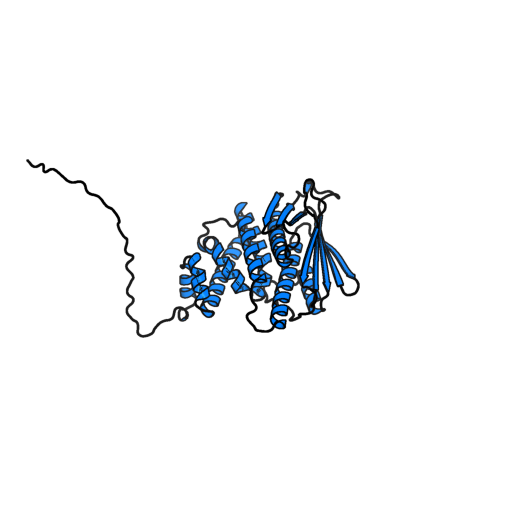1 8.123 1.00 76.25 80 ASP A N 1
ATOM 643 C CA . ASP A 1 80 ? 19.806 -6.972 9.345 1.00 76.25 80 ASP A CA 1
ATOM 644 C C . ASP A 1 80 ? 18.862 -6.599 10.496 1.00 76.25 80 ASP A C 1
ATOM 646 O O . ASP A 1 80 ? 18.825 -7.267 11.533 1.00 76.25 80 ASP A O 1
ATOM 650 N N . HIS A 1 81 ? 17.953 -5.655 10.243 1.00 71.25 81 HIS A N 1
ATOM 651 C CA . HIS A 1 81 ? 16.928 -5.251 11.202 1.00 71.25 81 HIS A CA 1
ATOM 652 C C . HIS A 1 81 ? 15.814 -6.282 11.395 1.00 71.25 81 HIS A C 1
ATOM 654 O O . HIS A 1 81 ? 15.037 -6.155 12.335 1.00 71.25 81 HIS A O 1
ATOM 660 N N . LEU A 1 82 ? 15.669 -7.316 10.572 1.00 69.50 82 LEU A N 1
ATOM 661 C CA . LEU A 1 82 ? 14.683 -8.382 10.792 1.00 69.50 82 LEU A CA 1
ATOM 662 C C . LEU A 1 82 ? 15.265 -9.546 11.613 1.00 69.50 82 LEU A C 1
ATOM 664 O O . LEU A 1 82 ? 14.510 -10.239 12.295 1.00 69.50 82 LEU A O 1
ATOM 668 N N . ARG A 1 83 ? 16.591 -9.733 11.622 1.00 70.31 83 ARG A N 1
ATOM 669 C CA . ARG A 1 83 ? 17.257 -10.888 12.257 1.00 70.31 83 ARG A CA 1
ATOM 670 C C . ARG A 1 83 ? 17.638 -10.701 13.726 1.00 70.31 83 ARG A C 1
ATOM 672 O O . ARG A 1 83 ? 17.839 -11.699 14.420 1.00 70.31 83 ARG A O 1
ATOM 679 N N . GLU A 1 84 ? 17.716 -9.472 14.227 1.00 66.00 84 GLU A N 1
ATOM 680 C CA . GLU A 1 84 ? 18.096 -9.222 15.623 1.00 66.00 84 GLU A CA 1
ATOM 681 C C . GLU A 1 84 ? 17.061 -9.782 16.623 1.00 66.00 84 GLU A C 1
ATOM 683 O O . GLU A 1 84 ? 15.864 -9.493 16.544 1.00 66.00 84 GLU A O 1
ATOM 688 N N . ARG A 1 85 ? 17.520 -10.616 17.573 1.00 54.84 85 ARG A N 1
ATOM 689 C CA . ARG A 1 85 ? 16.675 -11.285 18.589 1.00 54.84 85 ARG A CA 1
ATOM 690 C C . ARG A 1 85 ? 16.492 -10.487 19.885 1.00 54.84 85 ARG A C 1
ATOM 692 O O . ARG A 1 85 ? 15.519 -10.722 20.594 1.00 54.84 85 ARG A O 1
ATOM 699 N N . HIS A 1 86 ? 17.395 -9.559 20.195 1.00 58.41 86 HIS A N 1
ATOM 700 C CA . HIS A 1 86 ? 17.330 -8.707 21.384 1.00 58.41 86 HIS A CA 1
ATOM 701 C C . HIS A 1 86 ? 17.377 -7.253 20.942 1.00 58.41 86 HIS A C 1
ATOM 703 O O . HIS A 1 86 ? 18.416 -6.789 20.490 1.00 58.41 86 HIS A O 1
ATOM 709 N N . ARG A 1 87 ? 16.238 -6.566 21.032 1.00 67.94 87 ARG A N 1
ATOM 710 C CA . ARG A 1 87 ? 16.069 -5.217 20.490 1.00 67.94 87 ARG A CA 1
ATOM 711 C C . ARG A 1 87 ? 15.867 -4.225 21.620 1.00 67.94 87 ARG A C 1
ATOM 713 O O . ARG A 1 87 ? 15.074 -4.478 22.530 1.00 67.94 87 ARG A O 1
ATOM 720 N N . SER A 1 88 ? 16.549 -3.088 21.542 1.00 81.25 88 SER A N 1
ATOM 721 C CA . SER A 1 88 ? 16.152 -1.893 22.284 1.00 81.25 88 SER A CA 1
ATOM 722 C C . SER A 1 88 ? 14.760 -1.423 21.828 1.00 81.25 88 SER A C 1
ATOM 724 O O . SER A 1 88 ? 14.242 -1.856 20.796 1.00 81.25 88 SER A O 1
ATOM 726 N N . VAL A 1 89 ? 14.138 -0.515 22.585 1.00 80.50 89 VAL A N 1
ATOM 727 C CA . VAL A 1 89 ? 12.843 0.086 22.204 1.00 80.50 89 VAL A CA 1
ATOM 728 C C . VAL A 1 89 ? 12.928 0.760 20.827 1.00 80.50 89 VAL A C 1
ATOM 730 O O . VAL A 1 89 ? 12.022 0.624 20.010 1.00 80.50 89 VAL A O 1
ATOM 733 N N . GLU A 1 90 ? 14.042 1.432 20.553 1.00 79.25 90 GLU A N 1
ATOM 734 C CA . GLU A 1 90 ? 14.332 2.093 19.280 1.00 79.25 90 GLU A CA 1
ATOM 735 C C . GLU A 1 90 ? 14.517 1.092 18.132 1.00 79.25 90 GLU A C 1
ATOM 737 O O . GLU A 1 90 ? 13.852 1.196 17.104 1.00 79.25 90 GLU A O 1
ATOM 742 N N . GLN A 1 91 ? 15.305 0.033 18.337 1.00 79.62 91 GLN A N 1
ATOM 743 C CA . GLN A 1 91 ? 15.468 -1.036 17.343 1.00 79.62 91 GLN A CA 1
ATOM 744 C C . GLN A 1 91 ? 14.153 -1.777 17.062 1.00 79.62 91 GLN A C 1
ATOM 746 O O . GLN A 1 91 ? 13.917 -2.231 15.941 1.00 79.62 91 GLN A O 1
ATOM 751 N N . GLN A 1 92 ? 13.274 -1.904 18.061 1.00 85.00 92 GLN A N 1
ATOM 752 C CA . GLN A 1 92 ? 11.936 -2.465 17.874 1.00 85.00 92 GLN A CA 1
ATOM 753 C C . GLN A 1 92 ? 11.036 -1.528 17.058 1.00 85.00 92 GLN A C 1
ATOM 755 O O . GLN A 1 92 ? 10.236 -2.007 16.251 1.00 85.00 92 GLN A O 1
ATOM 760 N N . MET A 1 93 ? 11.168 -0.211 17.230 1.00 86.75 93 MET A N 1
ATOM 761 C CA . MET A 1 93 ? 10.467 0.759 16.390 1.00 86.75 93 MET A CA 1
ATOM 762 C C . MET A 1 93 ? 10.910 0.632 14.934 1.00 86.75 93 MET A C 1
ATOM 764 O O . MET A 1 93 ? 10.065 0.424 14.064 1.00 86.75 93 MET A O 1
ATOM 768 N N . ILE A 1 94 ? 12.221 0.669 14.683 1.00 84.88 94 ILE A N 1
ATOM 769 C CA . ILE A 1 94 ? 12.792 0.536 13.335 1.00 84.88 94 ILE A CA 1
ATOM 770 C C . ILE A 1 94 ? 12.348 -0.786 12.701 1.00 84.88 94 ILE A C 1
ATOM 772 O O . ILE A 1 94 ? 11.929 -0.815 11.547 1.00 84.88 94 ILE A O 1
ATOM 776 N N . HIS A 1 95 ? 12.343 -1.880 13.465 1.00 86.38 95 HIS A N 1
ATOM 777 C CA . HIS A 1 95 ? 11.821 -3.168 13.008 1.00 86.38 95 HIS A CA 1
ATOM 778 C C . HIS A 1 95 ? 10.370 -3.108 12.543 1.00 86.38 95 HIS A C 1
ATOM 780 O O . HIS A 1 95 ? 10.033 -3.623 11.474 1.00 86.38 95 HIS A O 1
ATOM 786 N N . ASN A 1 96 ? 9.501 -2.509 13.360 1.00 90.50 96 ASN A N 1
ATOM 787 C CA . ASN A 1 96 ? 8.080 -2.408 13.062 1.00 90.50 96 ASN A CA 1
ATOM 788 C C . ASN A 1 96 ? 7.859 -1.522 11.832 1.00 90.50 96 ASN A C 1
ATOM 790 O O . ASN A 1 96 ? 7.100 -1.910 10.945 1.00 90.50 96 ASN A O 1
ATOM 794 N N . VAL A 1 97 ? 8.572 -0.395 11.743 1.00 90.94 97 VAL A N 1
ATOM 795 C CA . VAL A 1 97 ? 8.562 0.493 10.574 1.00 90.94 97 VAL A CA 1
ATOM 796 C C . VAL A 1 97 ? 9.005 -0.259 9.319 1.00 90.94 97 VAL A C 1
ATOM 798 O O . VAL A 1 97 ? 8.270 -0.279 8.338 1.00 90.94 97 VAL A O 1
ATOM 801 N N . MET A 1 98 ? 10.143 -0.955 9.352 1.00 87.81 98 MET A N 1
ATOM 802 C CA . MET A 1 98 ? 10.654 -1.710 8.202 1.00 87.81 98 MET A CA 1
ATOM 803 C C . MET A 1 98 ? 9.729 -2.850 7.782 1.00 87.81 98 MET A C 1
ATOM 805 O O . MET A 1 98 ? 9.517 -3.071 6.589 1.00 87.81 98 MET A O 1
ATOM 809 N N . THR A 1 99 ? 9.144 -3.557 8.750 1.00 90.50 99 THR A N 1
ATOM 810 C CA . THR A 1 99 ? 8.174 -4.625 8.483 1.00 90.50 99 THR A CA 1
ATOM 811 C C . THR A 1 99 ? 6.951 -4.072 7.762 1.00 90.50 99 THR A C 1
ATOM 813 O O . THR A 1 99 ? 6.531 -4.626 6.749 1.00 90.50 99 THR A O 1
ATOM 816 N N . VAL A 1 100 ? 6.390 -2.966 8.254 1.00 94.25 100 VAL A N 1
ATOM 817 C CA . VAL A 1 100 ? 5.212 -2.346 7.639 1.00 94.25 100 VAL A CA 1
ATOM 818 C C . VAL A 1 100 ? 5.549 -1.733 6.285 1.00 94.25 100 VAL A C 1
ATOM 820 O O . VAL A 1 100 ? 4.775 -1.902 5.346 1.00 94.25 100 VAL A O 1
ATOM 823 N N . LEU A 1 101 ? 6.705 -1.085 6.151 1.00 92.75 101 LEU A N 1
ATOM 824 C CA . LEU A 1 101 ? 7.195 -0.544 4.886 1.00 92.75 101 LEU A CA 1
ATOM 825 C C . LEU A 1 101 ? 7.277 -1.640 3.817 1.00 92.75 101 LEU A C 1
ATOM 827 O O . LEU A 1 101 ? 6.722 -1.477 2.737 1.00 92.75 101 LEU A O 1
ATOM 831 N N . THR A 1 102 ? 7.883 -2.778 4.160 1.00 90.12 102 THR A N 1
ATOM 832 C CA . THR A 1 102 ? 7.987 -3.967 3.297 1.00 90.12 102 THR A CA 1
ATOM 833 C C . THR A 1 102 ? 6.595 -4.482 2.909 1.00 90.12 102 THR A C 1
ATOM 835 O O . THR A 1 102 ? 6.270 -4.607 1.731 1.00 90.12 102 THR A O 1
ATOM 838 N N . GLN A 1 103 ? 5.693 -4.647 3.883 1.00 91.94 103 GLN A N 1
ATOM 839 C CA . GLN A 1 103 ? 4.301 -5.057 3.631 1.00 91.94 103 GLN A CA 1
ATOM 840 C C . GLN A 1 103 ? 3.513 -4.072 2.750 1.00 91.94 103 GLN A C 1
ATOM 842 O O . GLN A 1 103 ? 2.564 -4.480 2.079 1.00 91.94 103 GLN A O 1
ATOM 847 N N . SER A 1 104 ? 3.897 -2.795 2.769 1.00 94.69 104 SER A N 1
ATOM 848 C CA . SER A 1 104 ? 3.260 -1.700 2.034 1.00 94.69 104 SER A CA 1
ATOM 849 C C . SER A 1 104 ? 3.765 -1.574 0.592 1.00 94.69 104 SER A C 1
ATOM 851 O O . SER A 1 104 ? 3.077 -0.980 -0.242 1.00 94.69 104 SER A O 1
ATOM 853 N N . THR A 1 105 ? 4.949 -2.110 0.273 1.00 92.94 105 THR A N 1
ATOM 854 C CA . THR A 1 105 ? 5.590 -1.935 -1.042 1.00 92.94 105 THR A CA 1
ATOM 855 C C . THR A 1 105 ? 5.822 -3.231 -1.814 1.00 92.94 105 THR A C 1
ATOM 857 O O . THR A 1 105 ? 5.842 -3.183 -3.045 1.00 92.94 105 THR A O 1
ATOM 860 N N . ASP A 1 106 ? 5.935 -4.383 -1.151 1.00 91.25 106 ASP A N 1
ATOM 861 C CA . ASP A 1 106 ? 6.330 -5.653 -1.778 1.00 91.25 106 ASP A CA 1
ATOM 862 C C . ASP A 1 106 ? 5.445 -6.058 -2.961 1.00 91.25 106 ASP A C 1
ATOM 864 O O . ASP A 1 106 ? 5.964 -6.432 -4.011 1.00 91.25 106 ASP A O 1
ATOM 868 N N . TYR A 1 107 ? 4.118 -5.925 -2.850 1.00 91.81 107 TYR A N 1
ATOM 869 C CA . TYR A 1 107 ? 3.219 -6.250 -3.963 1.00 91.81 107 TYR A CA 1
ATOM 870 C C . TYR A 1 107 ? 3.539 -5.424 -5.216 1.00 91.81 107 TYR A C 1
ATOM 872 O O . TYR A 1 107 ? 3.516 -5.952 -6.326 1.00 91.81 107 TYR A O 1
ATOM 880 N N . PHE A 1 108 ? 3.874 -4.142 -5.053 1.00 91.94 108 PHE A N 1
ATOM 881 C CA . PHE A 1 108 ? 4.248 -3.265 -6.160 1.00 91.94 108 PHE A CA 1
ATOM 882 C C . PHE A 1 108 ? 5.625 -3.627 -6.718 1.00 91.94 108 PHE A C 1
ATOM 884 O O . PHE A 1 108 ? 5.774 -3.759 -7.933 1.00 91.94 108 PHE A O 1
ATOM 891 N N . VAL A 1 109 ? 6.618 -3.833 -5.850 1.00 90.81 109 VAL A N 1
ATOM 892 C CA . VAL A 1 109 ? 7.979 -4.220 -6.257 1.00 90.81 109 VAL A CA 1
ATOM 893 C C . VAL A 1 109 ? 7.944 -5.529 -7.053 1.00 90.81 109 VAL A C 1
ATOM 895 O O . VAL A 1 109 ? 8.469 -5.587 -8.162 1.00 90.81 109 VAL A O 1
ATOM 898 N N . ASN A 1 110 ? 7.223 -6.538 -6.562 1.00 89.50 110 ASN A N 1
ATOM 899 C CA . ASN A 1 110 ? 7.070 -7.839 -7.221 1.00 89.50 110 ASN A CA 1
ATOM 900 C C . ASN A 1 110 ? 6.170 -7.813 -8.465 1.00 89.50 110 ASN A C 1
ATOM 902 O O . ASN A 1 110 ? 6.131 -8.789 -9.214 1.00 89.50 110 ASN A O 1
ATOM 906 N N . SER A 1 111 ? 5.449 -6.715 -8.696 1.00 87.56 111 SER A N 1
ATOM 907 C CA . SER A 1 111 ? 4.655 -6.488 -9.911 1.00 87.56 111 SER A CA 1
ATOM 908 C C . SER A 1 111 ? 5.399 -5.650 -10.962 1.00 87.56 111 SER A C 1
ATOM 910 O O . SER A 1 111 ? 4.792 -5.246 -11.952 1.00 87.56 111 SER A O 1
ATOM 912 N N . GLY A 1 112 ? 6.694 -5.367 -10.762 1.00 87.88 112 GLY A N 1
ATOM 913 C CA . GLY A 1 112 ? 7.524 -4.613 -11.712 1.00 87.88 112 GLY A CA 1
ATOM 914 C C . GLY A 1 112 ? 7.530 -3.094 -11.507 1.00 87.88 112 GLY A C 1
ATOM 915 O O . GLY A 1 112 ? 7.873 -2.350 -12.425 1.00 87.88 112 GLY A O 1
ATOM 916 N N . TYR A 1 113 ? 7.143 -2.610 -10.321 1.00 89.31 113 TYR A N 1
ATOM 917 C CA . TYR A 1 113 ? 7.249 -1.190 -9.947 1.00 89.31 113 TYR A CA 1
ATOM 918 C C . TYR A 1 113 ? 8.492 -0.884 -9.087 1.00 89.31 113 TYR A C 1
ATOM 920 O O . TYR A 1 113 ? 8.582 0.172 -8.448 1.00 89.31 113 TYR A O 1
ATOM 928 N N . ASP A 1 114 ? 9.478 -1.780 -9.086 1.00 88.75 114 ASP A N 1
ATOM 929 C CA . ASP A 1 114 ? 10.753 -1.659 -8.372 1.00 88.75 114 ASP A CA 1
ATOM 930 C C . ASP A 1 114 ? 11.526 -0.386 -8.760 1.00 88.75 114 ASP A C 1
ATOM 932 O O . ASP A 1 114 ? 12.096 0.285 -7.898 1.00 88.75 114 ASP A O 1
ATOM 936 N N . ALA A 1 115 ? 11.478 0.035 -10.027 1.00 87.31 115 ALA A N 1
ATOM 937 C CA . ALA A 1 115 ? 12.150 1.252 -10.476 1.00 87.31 115 ALA A CA 1
ATOM 938 C C . ALA A 1 115 ? 11.541 2.539 -9.877 1.00 87.31 115 ALA A C 1
ATOM 940 O O . ALA A 1 115 ? 12.250 3.530 -9.671 1.00 87.31 115 ALA A O 1
ATOM 941 N N . ILE A 1 116 ? 10.236 2.553 -9.592 1.00 88.81 116 ILE A N 1
ATOM 942 C CA . ILE A 1 116 ? 9.576 3.688 -8.924 1.00 88.81 116 ILE A CA 1
ATOM 943 C C . ILE A 1 116 ? 9.943 3.679 -7.442 1.00 88.81 116 ILE A C 1
ATOM 945 O O . ILE A 1 116 ? 10.346 4.709 -6.899 1.00 88.81 116 ILE A O 1
ATOM 949 N N . PHE A 1 117 ? 9.869 2.503 -6.816 1.00 90.38 117 PHE A N 1
ATOM 950 C CA . PHE A 1 117 ? 10.235 2.294 -5.418 1.00 90.38 117 PHE A CA 1
ATOM 951 C C . PHE A 1 117 ? 11.685 2.723 -5.141 1.00 90.38 117 PHE A C 1
ATOM 953 O O . PHE A 1 117 ? 11.942 3.601 -4.319 1.00 90.38 117 PHE A O 1
ATOM 960 N N . THR A 1 118 ? 12.638 2.187 -5.901 1.00 88.06 118 THR A N 1
ATOM 961 C CA . THR A 1 118 ? 14.077 2.476 -5.766 1.00 88.06 118 THR A CA 1
ATOM 962 C C . THR A 1 118 ? 14.434 3.917 -6.112 1.00 88.06 118 THR A C 1
ATOM 964 O O . THR A 1 118 ? 15.350 4.480 -5.516 1.00 88.06 118 THR A O 1
ATOM 967 N N . GLY A 1 119 ? 13.686 4.550 -7.022 1.00 84.50 119 GLY A N 1
ATOM 968 C CA . GLY A 1 119 ? 13.814 5.982 -7.288 1.00 84.50 119 GLY A CA 1
ATOM 969 C C . GLY A 1 119 ? 13.508 6.837 -6.056 1.00 84.50 119 GLY A C 1
ATOM 970 O O . GLY A 1 119 ? 14.148 7.865 -5.849 1.00 84.50 119 GLY A O 1
ATOM 971 N N . ARG A 1 120 ? 12.573 6.397 -5.206 1.00 85.12 120 ARG A N 1
ATOM 972 C CA . ARG A 1 120 ? 12.227 7.087 -3.954 1.00 85.12 120 ARG A CA 1
ATOM 973 C C . ARG A 1 120 ? 13.118 6.688 -2.787 1.00 85.12 120 ARG A C 1
ATOM 975 O O . ARG A 1 120 ? 13.378 7.526 -1.928 1.00 85.12 120 ARG A O 1
ATOM 982 N N . LEU A 1 121 ? 13.667 5.473 -2.794 1.00 83.44 121 LEU A N 1
ATOM 983 C CA . LEU A 1 121 ? 14.657 5.051 -1.798 1.00 83.44 121 LEU A CA 1
ATOM 984 C C . LEU A 1 121 ? 15.924 5.919 -1.801 1.00 83.44 121 LEU A C 1
ATOM 986 O O . LEU A 1 121 ? 16.618 5.963 -0.793 1.00 83.44 121 LEU A O 1
ATOM 990 N N . ILE A 1 122 ? 16.214 6.658 -2.879 1.00 75.19 122 ILE A N 1
ATOM 991 C CA . ILE A 1 122 ? 17.318 7.635 -2.904 1.00 75.19 122 ILE A CA 1
ATOM 992 C C . ILE A 1 122 ? 17.174 8.677 -1.783 1.00 75.19 122 ILE A C 1
ATOM 994 O O . ILE A 1 122 ? 18.166 9.115 -1.206 1.00 75.19 122 ILE A O 1
ATOM 998 N N . TYR A 1 123 ? 15.950 9.066 -1.423 1.00 67.75 123 TYR A N 1
ATOM 999 C CA . TYR A 1 123 ? 15.736 10.018 -0.330 1.00 67.75 123 TYR A CA 1
ATOM 1000 C C . TYR A 1 123 ? 15.969 9.393 1.055 1.00 67.75 123 TYR A C 1
ATOM 1002 O O . TYR A 1 123 ? 16.236 10.119 2.004 1.00 67.75 123 TYR A O 1
ATOM 1010 N N . PHE A 1 124 ? 15.979 8.059 1.129 1.00 70.00 124 PHE A N 1
ATOM 1011 C CA . PHE A 1 124 ? 16.345 7.242 2.292 1.00 70.00 124 PHE A CA 1
ATOM 1012 C C . PHE A 1 124 ? 17.822 6.824 2.247 1.00 70.00 124 PHE A C 1
ATOM 1014 O O . PHE A 1 124 ? 18.302 6.090 3.104 1.00 70.00 124 PHE A O 1
ATOM 1021 N N . TYR A 1 125 ? 18.581 7.287 1.248 1.00 66.50 125 TYR A N 1
ATOM 1022 C CA . TYR A 1 125 ? 19.925 6.792 0.968 1.00 66.50 125 TYR A CA 1
ATOM 1023 C C . TYR A 1 125 ? 20.896 6.963 2.135 1.00 66.50 125 TYR A C 1
ATOM 1025 O O . TYR A 1 125 ? 21.663 6.052 2.422 1.00 66.50 125 TYR A O 1
ATOM 1033 N N . LYS A 1 126 ? 20.885 8.118 2.814 1.00 63.06 126 LYS A N 1
ATOM 1034 C CA . LYS A 1 126 ? 21.771 8.345 3.969 1.00 63.06 126 LYS A CA 1
ATOM 1035 C C . LYS A 1 126 ? 21.483 7.341 5.085 1.00 63.06 126 LYS A C 1
ATOM 1037 O O . LYS A 1 126 ? 22.399 6.734 5.616 1.00 63.06 126 LYS A O 1
ATOM 1042 N N . GLN A 1 127 ? 20.211 7.071 5.343 1.00 65.12 127 GLN A N 1
ATOM 1043 C CA . GLN A 1 127 ? 19.782 6.092 6.342 1.00 65.12 127 GLN A CA 1
ATOM 1044 C C . GLN A 1 127 ? 20.217 4.673 5.943 1.00 65.12 127 GLN A C 1
ATOM 1046 O O . GLN A 1 127 ? 20.773 3.946 6.759 1.00 65.12 127 GLN A O 1
ATOM 1051 N N . LEU A 1 128 ? 20.071 4.319 4.660 1.00 60.34 128 LEU A N 1
ATOM 1052 C CA . LEU A 1 128 ? 20.471 3.015 4.117 1.00 60.34 128 LEU A CA 1
ATOM 1053 C C . LEU A 1 128 ? 21.994 2.806 4.038 1.00 60.34 128 LEU A C 1
ATOM 1055 O O . LEU A 1 128 ? 22.451 1.668 4.107 1.00 60.34 128 LEU A O 1
ATOM 1059 N N . ALA A 1 129 ? 22.776 3.871 3.835 1.00 60.28 129 ALA A N 1
ATOM 1060 C CA . ALA A 1 129 ? 24.207 3.783 3.533 1.00 60.28 129 ALA A CA 1
ATOM 1061 C C . ALA A 1 129 ? 25.128 4.182 4.696 1.00 60.28 129 ALA A C 1
ATOM 1063 O O . ALA A 1 129 ? 26.245 3.669 4.771 1.00 60.28 129 ALA A O 1
ATOM 1064 N N . THR A 1 130 ? 24.707 5.109 5.562 1.00 58.94 130 THR A N 1
ATOM 1065 C CA . THR A 1 130 ? 25.523 5.622 6.678 1.00 58.94 130 THR A CA 1
ATOM 1066 C C . THR A 1 130 ? 24.927 5.334 8.053 1.00 58.94 130 THR A C 1
ATOM 1068 O O . THR A 1 130 ? 25.677 5.359 9.024 1.00 58.94 130 THR A O 1
ATOM 1071 N N . GLY A 1 131 ? 23.626 5.024 8.152 1.00 59.44 131 GLY A N 1
ATOM 1072 C CA . GLY A 1 131 ? 22.954 4.765 9.434 1.00 59.44 131 GLY A CA 1
ATOM 1073 C C . GLY A 1 131 ? 22.925 5.978 10.374 1.00 59.44 131 GLY A C 1
ATOM 1074 O O . GLY A 1 131 ? 22.765 5.813 11.575 1.00 59.44 131 GLY A O 1
ATOM 1075 N N . GLU A 1 132 ? 23.137 7.188 9.844 1.00 53.94 132 GLU A N 1
ATOM 1076 C CA . GLU A 1 132 ? 23.282 8.426 10.630 1.00 53.94 132 GLU A CA 1
ATOM 1077 C C . GLU A 1 132 ? 21.945 9.063 11.051 1.00 53.94 132 GLU A C 1
ATOM 1079 O O . GLU A 1 132 ? 21.943 9.994 11.852 1.00 53.94 132 GLU A O 1
ATOM 1084 N N . GLU A 1 133 ? 20.818 8.597 10.510 1.00 59.16 133 GLU A N 1
ATOM 1085 C CA . GLU A 1 133 ? 19.475 9.088 10.831 1.00 59.16 133 GLU A CA 1
ATOM 1086 C C . GLU A 1 133 ? 18.567 7.909 11.198 1.00 59.16 133 GLU A C 1
ATOM 1088 O O . GLU A 1 133 ? 18.506 6.919 10.463 1.00 59.16 133 GLU A O 1
ATOM 1093 N N . ASP A 1 134 ? 17.839 8.036 12.310 1.00 63.69 134 ASP A N 1
ATOM 1094 C CA . ASP A 1 134 ? 16.884 7.020 12.747 1.00 63.69 134 ASP A CA 1
ATOM 1095 C C . ASP A 1 134 ? 15.655 7.011 11.835 1.00 63.69 134 ASP A C 1
ATOM 1097 O O . ASP A 1 134 ? 15.038 8.048 11.561 1.00 63.69 134 ASP A O 1
ATOM 1101 N N . LEU A 1 135 ? 15.291 5.817 11.365 1.00 73.00 135 LEU A N 1
ATOM 1102 C CA . LEU A 1 135 ? 14.079 5.605 10.588 1.00 73.00 135 LEU A CA 1
ATOM 1103 C C . LEU A 1 135 ? 12.870 5.625 11.525 1.00 73.00 135 LEU A C 1
ATOM 1105 O O . LEU A 1 135 ? 12.659 4.700 12.314 1.00 73.00 135 LEU A O 1
ATOM 1109 N N . ASP A 1 136 ? 12.048 6.660 11.400 1.00 82.06 136 ASP A N 1
ATOM 1110 C CA . ASP A 1 136 ? 10.849 6.828 12.210 1.00 82.06 136 ASP A CA 1
ATOM 1111 C C . ASP A 1 136 ? 9.548 6.695 11.398 1.00 82.06 136 ASP A C 1
ATOM 1113 O O . ASP A 1 136 ? 9.512 6.534 10.173 1.00 82.06 136 ASP A O 1
ATOM 1117 N N . ILE A 1 137 ? 8.435 6.750 12.125 1.00 89.12 137 ILE A N 1
ATOM 1118 C CA . ILE A 1 137 ? 7.085 6.618 11.576 1.00 89.12 137 ILE A CA 1
ATOM 1119 C C . ILE A 1 137 ? 6.763 7.756 10.594 1.00 89.12 137 ILE A C 1
ATOM 1121 O O . ILE A 1 137 ? 6.091 7.526 9.588 1.00 89.12 137 ILE A O 1
ATOM 1125 N N . ALA A 1 138 ? 7.243 8.974 10.858 1.00 88.44 138 ALA A N 1
ATOM 1126 C CA . ALA A 1 138 ? 6.948 10.145 10.036 1.00 88.44 138 ALA A CA 1
ATOM 1127 C C . ALA A 1 138 ? 7.683 10.084 8.690 1.00 88.44 138 ALA A C 1
ATOM 1129 O O . ALA A 1 138 ? 7.107 10.414 7.649 1.00 88.44 138 ALA A O 1
ATOM 1130 N N . GLN A 1 139 ? 8.929 9.614 8.691 1.00 87.19 139 GLN A N 1
ATOM 1131 C CA . GLN A 1 139 ? 9.701 9.383 7.477 1.00 87.19 139 GLN A CA 1
ATOM 1132 C C . GLN A 1 139 ? 9.074 8.273 6.628 1.00 87.19 139 GLN A C 1
ATOM 1134 O O . GLN A 1 139 ? 8.883 8.473 5.427 1.00 87.19 139 GLN A O 1
ATOM 1139 N N . MET A 1 140 ? 8.669 7.152 7.240 1.00 91.06 140 MET A N 1
ATOM 1140 C CA . MET A 1 140 ? 7.933 6.091 6.538 1.00 91.06 140 MET A CA 1
ATOM 1141 C C . MET A 1 140 ? 6.626 6.616 5.935 1.00 91.06 140 MET A C 1
ATOM 1143 O O . MET A 1 140 ? 6.339 6.345 4.769 1.00 91.06 140 MET A O 1
ATOM 1147 N N . HIS A 1 141 ? 5.854 7.393 6.700 1.00 92.12 141 HIS A N 1
ATOM 1148 C CA . HIS A 1 141 ? 4.616 8.006 6.218 1.00 92.12 141 HIS A CA 1
ATOM 1149 C C . HIS A 1 141 ? 4.885 8.862 4.976 1.00 92.12 141 HIS A C 1
ATOM 1151 O O . HIS A 1 141 ? 4.257 8.669 3.936 1.00 92.12 141 HIS A O 1
ATOM 1157 N N . LYS A 1 142 ? 5.860 9.776 5.052 1.00 90.06 142 LYS A N 1
ATOM 1158 C CA . LYS A 1 142 ? 6.224 10.643 3.928 1.00 90.06 142 LYS A CA 1
ATOM 1159 C C . LYS A 1 142 ? 6.681 9.837 2.709 1.00 90.06 142 LYS A C 1
ATOM 1161 O O . LYS A 1 142 ? 6.262 10.135 1.593 1.00 90.06 142 LYS A O 1
ATOM 1166 N N . PHE A 1 143 ? 7.502 8.807 2.914 1.00 90.81 143 PHE A N 1
ATOM 1167 C CA . PHE A 1 143 ? 7.949 7.926 1.837 1.00 90.81 143 PHE A CA 1
ATOM 1168 C C . PHE A 1 143 ? 6.795 7.247 1.122 1.00 90.81 143 PHE A C 1
ATOM 1170 O O . PHE A 1 143 ? 6.726 7.303 -0.102 1.00 90.81 143 PHE A O 1
ATOM 1177 N N . LEU A 1 144 ? 5.915 6.589 1.880 1.00 94.06 144 LEU A N 1
ATOM 1178 C CA . LEU A 1 144 ? 4.794 5.838 1.327 1.00 94.06 144 LEU A CA 1
ATOM 1179 C C . LEU A 1 144 ? 3.843 6.770 0.582 1.00 94.06 144 LEU A C 1
ATOM 1181 O O . LEU A 1 144 ? 3.439 6.458 -0.537 1.00 94.06 144 LEU A O 1
ATOM 1185 N N . HIS A 1 145 ? 3.579 7.949 1.147 1.00 93.19 145 HIS A N 1
ATOM 1186 C CA . HIS A 1 145 ? 2.767 8.970 0.497 1.00 93.19 145 HIS A CA 1
ATOM 1187 C C . HIS A 1 145 ? 3.357 9.397 -0.849 1.00 93.19 145 HIS A C 1
ATOM 1189 O O . HIS A 1 145 ? 2.662 9.398 -1.867 1.00 93.19 145 HIS A O 1
ATOM 1195 N N . GLU A 1 146 ? 4.655 9.708 -0.890 1.00 90.81 146 GLU A N 1
ATOM 1196 C CA . GLU A 1 146 ? 5.339 10.045 -2.138 1.00 90.81 146 GLU A CA 1
ATOM 1197 C C . GLU A 1 146 ? 5.344 8.857 -3.110 1.00 90.81 146 GLU A C 1
ATOM 1199 O O . GLU A 1 146 ? 5.054 9.029 -4.294 1.00 90.81 146 GLU A O 1
ATOM 1204 N N . PHE A 1 147 ? 5.649 7.650 -2.640 1.00 92.88 147 PHE A N 1
ATOM 1205 C CA . PHE A 1 147 ? 5.691 6.437 -3.452 1.00 92.88 147 PHE A CA 1
ATOM 1206 C C . PHE A 1 147 ? 4.347 6.160 -4.137 1.00 92.88 147 PHE A C 1
ATOM 1208 O O . PHE A 1 147 ? 4.306 6.062 -5.367 1.00 92.88 147 PHE A O 1
ATOM 1215 N N . TYR A 1 148 ? 3.248 6.124 -3.381 1.00 94.19 148 TYR A N 1
ATOM 1216 C CA . TYR A 1 148 ? 1.909 5.889 -3.923 1.00 94.19 148 TYR A CA 1
ATOM 1217 C C . TYR A 1 148 ? 1.445 7.020 -4.848 1.00 94.19 148 TYR A C 1
ATOM 1219 O O . TYR A 1 148 ? 0.909 6.747 -5.922 1.00 94.19 148 TYR A O 1
ATOM 1227 N N . ASN A 1 149 ? 1.741 8.282 -4.519 1.00 91.62 149 ASN A N 1
ATOM 1228 C CA . ASN A 1 149 ? 1.455 9.402 -5.422 1.00 91.62 149 ASN A CA 1
ATOM 1229 C C . ASN A 1 149 ? 2.166 9.266 -6.771 1.00 91.62 149 ASN A C 1
ATOM 1231 O O . ASN A 1 149 ? 1.601 9.589 -7.816 1.00 91.62 149 ASN A O 1
ATOM 1235 N N . ASN A 1 150 ? 3.418 8.805 -6.769 1.00 89.69 150 ASN A N 1
ATOM 1236 C CA . ASN A 1 150 ? 4.147 8.586 -8.013 1.00 89.69 150 ASN A CA 1
ATOM 1237 C C . ASN A 1 150 ? 3.606 7.387 -8.785 1.00 89.69 150 ASN A C 1
ATOM 1239 O O . ASN A 1 150 ? 3.528 7.469 -10.008 1.00 89.69 150 ASN A O 1
ATOM 1243 N N . LEU A 1 151 ? 3.203 6.311 -8.106 1.00 91.12 151 LEU A N 1
ATOM 1244 C CA . LEU A 1 151 ? 2.555 5.169 -8.751 1.00 91.12 151 LEU A CA 1
ATOM 1245 C C . LEU A 1 151 ? 1.288 5.592 -9.498 1.00 91.12 151 LEU A C 1
ATOM 1247 O O . LEU A 1 151 ? 1.155 5.290 -10.683 1.00 91.12 151 LEU A O 1
ATOM 1251 N N . GLU A 1 152 ? 0.400 6.348 -8.850 1.00 87.81 152 GLU A N 1
ATOM 1252 C CA . GLU A 1 152 ? -0.832 6.839 -9.482 1.00 87.81 152 GLU A CA 1
ATOM 1253 C C . GLU A 1 152 ? -0.540 7.778 -10.664 1.00 87.81 152 GLU A C 1
ATOM 1255 O O . GLU A 1 152 ? -1.184 7.686 -11.709 1.00 87.81 152 GLU A O 1
ATOM 1260 N N . ARG A 1 153 ? 0.478 8.641 -10.541 1.00 84.50 153 ARG A N 1
ATOM 1261 C CA . ARG A 1 153 ? 0.853 9.624 -11.575 1.00 84.50 153 ARG A CA 1
ATOM 1262 C C . ARG A 1 153 ? 1.772 9.079 -12.667 1.00 84.50 153 ARG A C 1
ATOM 1264 O O . ARG A 1 153 ? 2.113 9.833 -13.579 1.00 84.50 153 ARG A O 1
ATOM 1271 N N . THR A 1 154 ? 2.210 7.822 -12.587 1.00 80.62 154 THR A N 1
ATOM 1272 C CA . THR A 1 154 ? 3.150 7.266 -13.566 1.00 80.62 154 THR A CA 1
ATOM 1273 C C . THR A 1 154 ? 2.472 7.174 -14.936 1.00 80.62 154 THR A C 1
ATOM 1275 O O . THR A 1 154 ? 1.476 6.456 -15.077 1.00 80.62 154 THR A O 1
ATOM 1278 N N . PRO A 1 155 ? 2.991 7.885 -15.956 1.00 65.38 155 PRO A N 1
ATOM 1279 C CA . PRO A 1 155 ? 2.443 7.816 -17.299 1.00 65.38 155 PRO A CA 1
ATOM 1280 C C . PRO A 1 155 ? 2.696 6.426 -17.884 1.00 65.38 155 PRO A C 1
ATOM 1282 O O . PRO A 1 155 ? 3.740 5.816 -17.659 1.00 65.38 155 PRO A O 1
ATOM 1285 N N . VAL A 1 156 ? 1.734 5.915 -18.645 1.00 63.00 156 VAL A N 1
ATOM 1286 C CA . VAL A 1 156 ? 1.859 4.597 -19.268 1.00 63.00 156 VAL A CA 1
ATOM 1287 C C . VAL A 1 156 ? 2.755 4.724 -20.498 1.00 63.00 156 VAL A C 1
ATOM 1289 O O . VAL A 1 156 ? 2.438 5.458 -21.427 1.00 63.00 156 VAL A O 1
ATOM 1292 N N . GLU A 1 157 ? 3.887 4.014 -20.502 1.00 58.09 157 GLU A N 1
ATOM 1293 C CA . GLU A 1 157 ? 4.930 4.099 -21.542 1.00 58.09 157 GLU A CA 1
ATOM 1294 C C . GLU A 1 157 ? 4.480 3.593 -22.941 1.00 58.09 157 GLU A C 1
ATOM 1296 O O . GLU A 1 157 ? 5.283 3.590 -23.874 1.00 58.09 157 GLU A O 1
ATOM 1301 N N . ARG A 1 158 ? 3.221 3.154 -23.137 1.00 61.34 158 ARG A N 1
ATOM 1302 C CA . ARG A 1 158 ? 2.727 2.537 -24.392 1.00 61.34 158 ARG A CA 1
ATOM 1303 C C . ARG A 1 158 ? 1.274 2.923 -24.765 1.00 61.34 158 ARG A C 1
ATOM 1305 O O . ARG A 1 158 ? 0.469 3.201 -23.883 1.00 61.34 158 ARG A O 1
ATOM 1312 N N . PRO A 1 159 ? 0.909 2.918 -26.068 1.00 63.94 159 PRO A N 1
ATOM 1313 C CA . PRO A 1 159 ? 0.340 4.095 -26.742 1.00 63.94 159 PRO A CA 1
ATOM 1314 C C . PRO A 1 159 ? -1.168 4.015 -27.070 1.00 63.94 159 PRO A C 1
ATOM 1316 O O . PRO A 1 159 ? -1.612 4.584 -28.062 1.00 63.94 159 PRO A O 1
ATOM 1319 N N . SER A 1 160 ? -1.982 3.326 -26.265 1.00 75.81 160 SER A N 1
ATOM 1320 C CA . SER A 1 160 ? -3.447 3.336 -26.442 1.00 75.81 160 SER A CA 1
ATOM 1321 C C . SER A 1 160 ? -4.168 3.581 -25.123 1.00 75.81 160 SER A C 1
ATOM 1323 O O . SER A 1 160 ? -3.694 3.176 -24.061 1.00 75.81 160 SER A O 1
ATOM 1325 N N . GLU A 1 161 ? -5.335 4.220 -25.193 1.00 79.75 161 GLU A N 1
ATOM 1326 C CA . GLU A 1 161 ? -6.165 4.510 -24.022 1.00 79.75 161 GLU A CA 1
ATOM 1327 C C . GLU A 1 161 ? -6.513 3.233 -23.237 1.00 79.75 161 GLU A C 1
ATOM 1329 O O . GLU A 1 161 ? -6.431 3.210 -22.013 1.00 79.75 161 GLU A O 1
ATOM 1334 N N . ALA A 1 162 ? -6.791 2.127 -23.937 1.00 81.50 162 ALA A N 1
ATOM 1335 C CA . ALA A 1 162 ? -7.076 0.833 -23.320 1.00 81.50 162 ALA A CA 1
ATOM 1336 C C . ALA A 1 162 ? -5.888 0.284 -22.514 1.00 81.50 162 ALA A C 1
ATOM 1338 O O . ALA A 1 162 ? -6.059 -0.125 -21.366 1.00 81.50 162 ALA A O 1
ATOM 1339 N N . ALA A 1 163 ? -4.672 0.324 -23.068 1.00 82.19 163 ALA A N 1
ATOM 1340 C CA . ALA A 1 163 ? -3.473 -0.107 -22.348 1.00 82.19 163 ALA A CA 1
ATOM 1341 C C . ALA A 1 163 ? -3.204 0.774 -21.117 1.00 82.19 163 ALA A C 1
ATOM 1343 O O . ALA A 1 163 ? -2.799 0.268 -20.066 1.00 82.19 163 ALA A O 1
ATOM 1344 N N . ALA A 1 164 ? -3.477 2.079 -21.228 1.00 82.81 164 ALA A N 1
ATOM 1345 C CA . ALA A 1 164 ? -3.352 3.000 -20.110 1.00 82.81 164 ALA A CA 1
ATOM 1346 C C . ALA A 1 164 ? -4.329 2.664 -18.972 1.00 82.81 164 ALA A C 1
ATOM 1348 O O . ALA A 1 164 ? -3.920 2.594 -17.809 1.00 82.81 164 ALA A O 1
ATOM 1349 N N . ARG A 1 165 ? -5.592 2.375 -19.314 1.00 82.62 165 ARG A N 1
ATOM 1350 C CA . ARG A 1 165 ? -6.620 1.943 -18.355 1.00 82.62 165 ARG A CA 1
ATOM 1351 C C . ARG A 1 165 ? -6.276 0.612 -17.693 1.00 82.62 165 ARG A C 1
ATOM 1353 O O . ARG A 1 165 ? -6.337 0.533 -16.472 1.00 82.62 165 ARG A O 1
ATOM 1360 N N . ILE A 1 166 ? -5.858 -0.401 -18.457 1.00 86.44 166 ILE A N 1
ATOM 1361 C CA . ILE A 1 166 ? -5.456 -1.710 -17.905 1.00 86.44 166 ILE A CA 1
ATOM 1362 C C . ILE A 1 166 ? -4.321 -1.531 -16.896 1.00 86.44 166 ILE A C 1
ATOM 1364 O O . ILE A 1 166 ? -4.400 -2.043 -15.783 1.00 86.44 166 ILE A O 1
ATOM 1368 N N . SER A 1 167 ? -3.289 -0.763 -17.249 1.00 85.94 167 SER A N 1
ATOM 1369 C CA . SER A 1 167 ? -2.149 -0.516 -16.362 1.00 85.94 167 SER A CA 1
ATOM 1370 C C . SER A 1 167 ? -2.558 0.214 -15.075 1.00 85.94 167 SER A C 1
ATOM 1372 O O . SER A 1 167 ? -2.094 -0.137 -13.989 1.00 85.94 167 SER A O 1
ATOM 1374 N N . LEU A 1 168 ? -3.452 1.204 -15.172 1.00 87.62 168 LEU A N 1
ATOM 1375 C CA . LEU A 1 168 ? -3.991 1.905 -14.005 1.00 87.62 168 LEU A CA 1
ATOM 1376 C C . LEU A 1 168 ? -4.824 0.971 -13.115 1.00 87.62 168 LEU A C 1
ATOM 1378 O O . LEU A 1 168 ? -4.629 0.934 -11.901 1.00 87.62 168 LEU A O 1
ATOM 1382 N N . ASN A 1 169 ? -5.708 0.179 -13.716 1.00 88.50 169 ASN A N 1
ATOM 1383 C CA . ASN A 1 169 ? -6.523 -0.799 -13.007 1.00 88.50 169 ASN A CA 1
ATOM 1384 C C . ASN A 1 169 ? -5.653 -1.848 -12.305 1.00 88.50 169 ASN A C 1
ATOM 1386 O O . ASN A 1 169 ? -5.896 -2.165 -11.144 1.00 88.50 169 ASN A O 1
ATOM 1390 N N . GLN A 1 170 ? -4.577 -2.316 -12.938 1.00 89.25 170 GLN A N 1
ATOM 1391 C CA . GLN A 1 170 ? -3.605 -3.194 -12.285 1.00 89.25 170 GLN A CA 1
ATOM 1392 C C . GLN A 1 170 ? -2.981 -2.539 -11.047 1.00 89.25 170 GLN A C 1
ATOM 1394 O O . GLN A 1 170 ? -2.948 -3.169 -9.993 1.00 89.25 170 GLN A O 1
ATOM 1399 N N . ARG A 1 171 ? -2.549 -1.270 -11.121 1.00 90.44 171 ARG A N 1
ATOM 1400 C CA . ARG A 1 171 ? -2.033 -0.545 -9.939 1.00 90.44 171 ARG A CA 1
ATOM 1401 C C . ARG A 1 171 ? -3.063 -0.464 -8.816 1.00 90.44 171 ARG A C 1
ATOM 1403 O O . ARG A 1 171 ? -2.726 -0.720 -7.664 1.00 90.44 171 ARG A O 1
ATOM 1410 N N . ARG A 1 172 ? -4.319 -0.168 -9.150 1.00 92.06 172 ARG A N 1
ATOM 1411 C CA . ARG A 1 172 ? -5.431 -0.070 -8.190 1.00 92.06 172 ARG A CA 1
ATOM 1412 C C . ARG A 1 172 ? -5.796 -1.418 -7.567 1.00 92.06 172 ARG A C 1
ATOM 1414 O O . ARG A 1 172 ? -6.086 -1.483 -6.371 1.00 92.06 172 ARG A O 1
ATOM 1421 N N . LEU A 1 173 ? -5.713 -2.504 -8.334 1.00 93.12 173 LEU A N 1
ATOM 1422 C CA . LEU A 1 173 ? -5.862 -3.864 -7.815 1.00 93.12 173 LEU A CA 1
ATOM 1423 C C . LEU A 1 173 ? -4.733 -4.199 -6.832 1.00 93.12 173 LEU A C 1
ATOM 1425 O O . LEU A 1 173 ? -5.011 -4.631 -5.717 1.00 93.12 173 LEU A O 1
ATOM 1429 N N . ILE A 1 174 ? -3.480 -3.913 -7.193 1.00 93.12 174 ILE A N 1
ATOM 1430 C CA . ILE A 1 174 ? -2.310 -4.100 -6.319 1.00 93.12 174 ILE A CA 1
ATOM 1431 C C . ILE A 1 174 ? -2.441 -3.263 -5.037 1.00 93.12 174 ILE A C 1
ATOM 1433 O O . ILE A 1 174 ? -2.169 -3.756 -3.941 1.00 93.12 174 ILE A O 1
ATOM 1437 N N . GLY A 1 175 ? -2.913 -2.019 -5.145 1.00 94.19 175 GLY A N 1
ATOM 1438 C CA . GLY A 1 175 ? -3.225 -1.168 -3.994 1.00 94.19 175 GLY A CA 1
ATOM 1439 C C . GLY A 1 175 ? -4.306 -1.771 -3.095 1.00 94.19 175 GLY A C 1
ATOM 1440 O O . GLY A 1 175 ? -4.156 -1.783 -1.875 1.00 94.19 175 GLY A O 1
ATOM 1441 N N . THR A 1 176 ? -5.347 -2.365 -3.684 1.00 95.31 176 THR A N 1
ATOM 1442 C CA . THR A 1 176 ? -6.390 -3.089 -2.940 1.00 95.31 176 THR A CA 1
ATOM 1443 C C . THR A 1 176 ? -5.812 -4.300 -2.206 1.00 95.31 176 THR A C 1
ATOM 1445 O O . THR A 1 176 ? -6.053 -4.470 -1.014 1.00 95.31 176 THR A O 1
ATOM 1448 N N . MET A 1 177 ? -5.000 -5.116 -2.881 1.00 94.81 177 MET A N 1
ATOM 1449 C CA . MET A 1 177 ? -4.316 -6.263 -2.270 1.00 94.81 177 MET A CA 1
ATOM 1450 C C . MET A 1 177 ? -3.406 -5.824 -1.115 1.00 94.81 177 MET A C 1
ATOM 1452 O O . MET A 1 177 ? -3.403 -6.437 -0.047 1.00 94.81 177 MET A O 1
ATOM 1456 N N . THR A 1 178 ? -2.685 -4.719 -1.301 1.00 95.62 178 THR A N 1
ATOM 1457 C CA . THR A 1 178 ? -1.812 -4.127 -0.282 1.00 95.62 178 THR A CA 1
ATOM 1458 C C . THR A 1 178 ? -2.623 -3.690 0.935 1.00 95.62 178 THR A C 1
ATOM 1460 O O . THR A 1 178 ? -2.294 -4.083 2.053 1.00 95.62 178 THR A O 1
ATOM 1463 N N . LEU A 1 179 ? -3.730 -2.966 0.729 1.00 97.19 179 LEU A N 1
ATOM 1464 C CA . LEU A 1 179 ? -4.646 -2.572 1.801 1.00 97.19 179 LEU A CA 1
ATOM 1465 C C . LEU A 1 179 ? -5.135 -3.789 2.591 1.00 97.19 179 LEU A C 1
ATOM 1467 O O . LEU A 1 179 ? -5.019 -3.818 3.813 1.00 97.19 179 LEU A O 1
ATOM 1471 N N . LEU A 1 180 ? -5.657 -4.808 1.906 1.00 96.06 180 LEU A N 1
ATOM 1472 C CA . LEU A 1 180 ? -6.190 -6.009 2.552 1.00 96.06 180 LEU A CA 1
ATOM 1473 C C . LEU A 1 180 ? -5.116 -6.758 3.343 1.00 96.06 180 LEU A C 1
ATOM 1475 O O . LEU A 1 180 ? -5.367 -7.189 4.472 1.00 96.06 180 LEU A O 1
ATOM 1479 N N . ASN A 1 181 ? -3.908 -6.863 2.788 1.00 95.12 181 ASN A N 1
ATOM 1480 C CA . ASN A 1 181 ? -2.792 -7.466 3.496 1.00 95.12 181 ASN A CA 1
ATOM 1481 C C . ASN A 1 181 ? -2.429 -6.672 4.753 1.00 95.12 181 ASN A C 1
ATOM 1483 O O . ASN A 1 181 ? -2.282 -7.292 5.800 1.00 95.12 181 ASN A O 1
ATOM 1487 N N . LEU A 1 182 ? -2.339 -5.338 4.683 1.00 96.38 182 LEU A N 1
ATOM 1488 C CA . LEU A 1 182 ? -2.058 -4.486 5.845 1.00 96.38 182 LEU A CA 1
ATOM 1489 C C . LEU A 1 182 ? -3.134 -4.633 6.927 1.00 96.38 182 LEU A C 1
ATOM 1491 O O . LEU A 1 182 ? -2.808 -4.835 8.096 1.00 96.38 182 LEU A O 1
ATOM 1495 N N . LEU A 1 183 ? -4.414 -4.596 6.543 1.00 96.31 183 LEU A N 1
ATOM 1496 C CA . LEU A 1 183 ? -5.543 -4.738 7.469 1.00 96.31 183 LEU A CA 1
ATOM 1497 C C . LEU A 1 183 ? -5.474 -6.050 8.258 1.00 96.31 183 LEU A C 1
ATOM 1499 O O . LEU A 1 183 ? -5.682 -6.048 9.471 1.00 96.31 183 LEU A O 1
ATOM 1503 N N . ARG A 1 184 ? -5.115 -7.155 7.597 1.00 94.69 184 ARG A N 1
ATOM 1504 C CA . ARG A 1 184 ? -4.980 -8.480 8.222 1.00 94.69 184 ARG A CA 1
ATOM 1505 C C . ARG A 1 184 ? -3.897 -8.537 9.307 1.00 94.69 184 ARG A C 1
ATOM 1507 O O . ARG A 1 184 ? -3.954 -9.402 10.174 1.00 94.69 184 ARG A O 1
ATOM 1514 N N . GLN A 1 185 ? -2.911 -7.640 9.269 1.00 94.94 185 GLN A N 1
ATOM 1515 C CA . GLN A 1 185 ? -1.794 -7.625 10.222 1.00 94.94 185 GLN A CA 1
ATOM 1516 C C . GLN A 1 185 ? -2.130 -6.950 11.558 1.00 94.94 185 GLN A C 1
ATOM 1518 O O . GLN A 1 185 ? -1.325 -7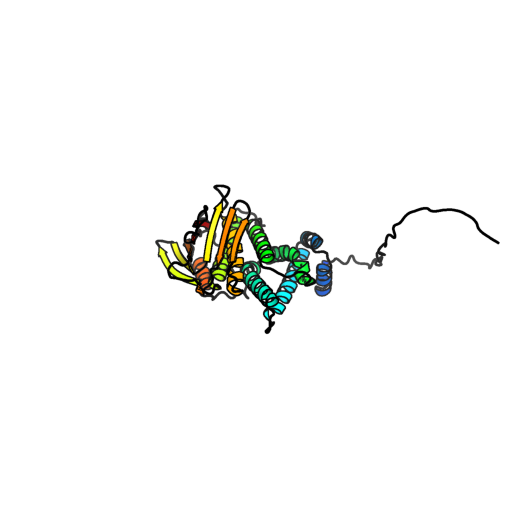.040 12.490 1.00 94.94 185 GLN A O 1
ATOM 1523 N N . PHE A 1 186 ? -3.273 -6.265 11.661 1.00 95.31 186 PHE A N 1
ATOM 1524 C CA . PHE A 1 186 ? -3.717 -5.656 12.914 1.00 95.31 186 PHE A CA 1
ATOM 1525 C C . PHE A 1 186 ? -4.181 -6.722 13.907 1.00 95.31 186 PHE A C 1
ATOM 1527 O O . PHE A 1 186 ? -4.914 -7.647 13.555 1.00 95.31 186 PHE A O 1
ATOM 1534 N N . ARG A 1 187 ? -3.849 -6.540 15.189 1.00 91.94 187 ARG A N 1
ATOM 1535 C CA . ARG A 1 187 ? -4.223 -7.486 16.260 1.00 91.94 187 ARG A CA 1
ATOM 1536 C C . ARG A 1 187 ? -5.735 -7.668 16.411 1.00 91.94 187 ARG A C 1
ATOM 1538 O O . ARG A 1 187 ? -6.193 -8.758 16.729 1.00 91.94 187 ARG A O 1
ATOM 1545 N N . ASN A 1 188 ? -6.501 -6.601 16.183 1.00 89.12 188 ASN A N 1
ATOM 1546 C CA . ASN A 1 188 ? -7.958 -6.572 16.346 1.00 89.12 188 ASN A CA 1
ATOM 1547 C C . ASN A 1 188 ? -8.704 -6.538 15.002 1.00 89.12 188 ASN A C 1
ATOM 1549 O O . ASN A 1 188 ? -9.758 -5.898 14.901 1.00 89.12 188 ASN A O 1
ATOM 1553 N N . TYR A 1 189 ? -8.140 -7.178 13.977 1.00 93.38 189 TYR A N 1
ATOM 1554 C CA . TYR A 1 189 ? -8.771 -7.340 12.673 1.00 93.38 189 TYR A CA 1
ATOM 1555 C C . TYR A 1 189 ? -9.830 -8.440 12.687 1.00 93.38 189 TYR A C 1
ATOM 1557 O O . TYR A 1 189 ? -9.628 -9.521 13.244 1.00 93.38 189 TYR A O 1
ATOM 1565 N N . ARG A 1 190 ? -10.964 -8.174 12.037 1.00 93.62 190 ARG A N 1
ATOM 1566 C CA . ARG A 1 190 ? -12.022 -9.160 11.833 1.00 93.62 190 ARG A CA 1
ATOM 1567 C C . ARG A 1 190 ? -12.702 -8.972 10.483 1.00 93.62 190 ARG A C 1
ATOM 1569 O O . ARG A 1 190 ? -13.104 -7.864 10.137 1.00 93.62 190 ARG A O 1
ATOM 1576 N N . ILE A 1 191 ? -12.934 -10.081 9.784 1.00 94.38 191 ILE A N 1
ATOM 1577 C CA . ILE A 1 191 ? -13.893 -10.147 8.676 1.00 94.38 191 ILE A CA 1
ATOM 1578 C C . ILE A 1 191 ? -15.290 -10.320 9.282 1.00 94.38 191 ILE A C 1
ATOM 1580 O O . ILE A 1 191 ? -15.544 -11.269 10.029 1.00 94.38 191 ILE A O 1
ATOM 1584 N N . VAL A 1 192 ? -16.181 -9.368 9.019 1.00 94.00 192 VAL A N 1
ATOM 1585 C CA . VAL A 1 192 ? -17.557 -9.361 9.541 1.00 94.00 192 VAL A CA 1
ATOM 1586 C C . VAL A 1 192 ? -18.492 -10.102 8.601 1.00 94.00 192 VAL A C 1
ATOM 1588 O O . VAL A 1 192 ? -19.306 -10.903 9.055 1.00 94.00 192 VAL A O 1
ATOM 1591 N N . SER A 1 193 ? -18.363 -9.847 7.302 1.00 93.88 193 SER A N 1
ATOM 1592 C CA . SER A 1 193 ? -19.164 -10.499 6.274 1.00 93.88 193 SER A CA 1
ATOM 1593 C C . SER A 1 193 ? -18.403 -10.591 4.959 1.00 93.88 193 SER A C 1
ATOM 1595 O O . SER A 1 193 ? -17.605 -9.717 4.620 1.00 93.88 193 SER A O 1
ATOM 1597 N N . SER A 1 194 ? -18.702 -11.651 4.216 1.00 94.19 194 SER A N 1
ATOM 1598 C CA . SER A 1 194 ? -18.334 -11.847 2.819 1.00 94.19 194 SER A CA 1
ATOM 1599 C C . SER A 1 194 ? -19.557 -12.440 2.137 1.00 94.19 194 SER A C 1
ATOM 1601 O O . SER A 1 194 ? -19.955 -13.562 2.452 1.00 94.19 194 SER A O 1
ATOM 1603 N N . CYS A 1 195 ? -20.226 -11.661 1.296 1.00 92.56 195 CYS A N 1
ATOM 1604 C CA . CYS A 1 195 ? -21.457 -12.089 0.641 1.00 92.56 195 CYS A CA 1
ATOM 1605 C C . CYS A 1 195 ? -21.530 -11.569 -0.790 1.00 92.56 195 CYS A C 1
ATOM 1607 O O . CYS A 1 195 ? -20.897 -10.581 -1.149 1.00 92.56 195 CYS A O 1
ATOM 1609 N N . MET A 1 196 ? -22.317 -12.246 -1.617 1.00 91.88 196 MET A N 1
ATOM 1610 C CA . MET A 1 196 ? -22.682 -11.741 -2.935 1.00 91.88 196 MET A CA 1
ATOM 1611 C C . MET A 1 196 ? -23.996 -10.973 -2.808 1.00 91.88 196 MET A C 1
ATOM 1613 O O . MET A 1 196 ? -24.977 -11.506 -2.289 1.00 91.88 196 MET A O 1
ATOM 1617 N N . ASN A 1 197 ? -24.016 -9.733 -3.284 1.00 86.56 197 ASN A N 1
ATOM 1618 C CA . ASN A 1 197 ? -25.217 -8.925 -3.429 1.00 86.56 197 ASN A CA 1
ATOM 1619 C C . ASN A 1 197 ? -25.396 -8.580 -4.911 1.00 86.56 197 ASN A C 1
ATOM 1621 O O . ASN A 1 197 ? -24.636 -7.790 -5.477 1.00 86.56 197 ASN A O 1
ATOM 1625 N N . LEU A 1 198 ? -26.387 -9.207 -5.549 1.00 85.75 198 LEU A N 1
ATOM 1626 C CA . LEU A 1 198 ? -26.521 -9.237 -7.007 1.00 85.75 198 LEU A CA 1
ATOM 1627 C C . LEU A 1 198 ? -25.214 -9.748 -7.645 1.00 85.75 198 LEU A C 1
ATOM 1629 O O . LEU A 1 198 ? -24.800 -10.873 -7.380 1.00 85.75 198 LEU A O 1
ATOM 1633 N N . MET A 1 199 ? -24.555 -8.917 -8.455 1.00 85.69 199 MET A N 1
ATOM 1634 C CA . MET A 1 199 ? -23.272 -9.224 -9.099 1.00 85.69 199 MET A CA 1
ATOM 1635 C C . MET A 1 199 ? -22.058 -8.698 -8.316 1.00 85.69 199 MET A C 1
ATOM 1637 O O . MET A 1 199 ? -20.924 -8.949 -8.719 1.00 85.69 199 MET A O 1
ATOM 1641 N N . HIS A 1 200 ? -22.275 -7.971 -7.215 1.00 90.12 200 HIS A N 1
ATOM 1642 C CA . HIS A 1 200 ? -21.201 -7.396 -6.411 1.00 90.12 200 HIS A CA 1
ATOM 1643 C C . HIS A 1 200 ? -20.831 -8.334 -5.270 1.00 90.12 200 HIS A C 1
ATOM 1645 O O . HIS A 1 200 ? -21.675 -8.732 -4.466 1.00 90.12 200 HIS A O 1
ATOM 1651 N N . TRP A 1 201 ? -19.548 -8.638 -5.154 1.00 95.31 201 TRP A N 1
ATOM 1652 C CA . TRP A 1 201 ? -18.997 -9.242 -3.957 1.00 95.31 201 TRP A CA 1
ATOM 1653 C C . TRP A 1 201 ? -18.781 -8.156 -2.902 1.00 95.31 201 TRP A C 1
ATOM 1655 O O . TRP A 1 201 ? -18.041 -7.198 -3.125 1.00 95.31 201 TRP A O 1
ATOM 1665 N N . GLN A 1 202 ? -19.468 -8.286 -1.771 1.00 95.75 202 GLN A N 1
ATOM 1666 C CA . GLN A 1 202 ? -19.419 -7.355 -0.655 1.00 95.75 202 GLN A CA 1
ATOM 1667 C C . GLN A 1 202 ? -18.616 -7.949 0.497 1.00 95.75 202 GLN A C 1
ATOM 1669 O O . GLN A 1 202 ? -18.956 -8.995 1.057 1.00 95.75 202 GLN A O 1
ATOM 1674 N N . LEU A 1 203 ? -17.562 -7.237 0.872 1.00 96.12 203 LEU A N 1
ATOM 1675 C CA . LEU A 1 203 ? -16.664 -7.575 1.963 1.00 96.12 203 LEU A CA 1
ATOM 1676 C C . LEU A 1 203 ? -16.747 -6.503 3.038 1.00 96.12 203 LEU A C 1
ATOM 1678 O O . LEU A 1 203 ? -16.617 -5.319 2.742 1.00 96.12 203 LEU A O 1
ATOM 1682 N N . GLN A 1 204 ? -16.923 -6.911 4.290 1.00 96.88 204 GLN A N 1
ATOM 1683 C CA . GLN A 1 204 ? -16.896 -5.991 5.421 1.00 96.88 204 GLN A CA 1
ATOM 1684 C C . GLN A 1 204 ? -15.820 -6.396 6.421 1.00 96.88 204 GLN A C 1
ATOM 1686 O O . GLN A 1 204 ? -15.804 -7.523 6.924 1.00 96.88 204 GLN A O 1
ATOM 1691 N N . PHE A 1 205 ? -14.968 -5.435 6.760 1.00 95.25 205 PHE A N 1
ATOM 1692 C CA . PHE A 1 205 ? -13.883 -5.569 7.722 1.00 95.25 205 PHE A CA 1
ATOM 1693 C C . PHE A 1 205 ? -14.109 -4.635 8.904 1.00 95.25 205 PHE A C 1
ATOM 1695 O O . PHE A 1 205 ? -14.594 -3.517 8.737 1.00 95.25 205 PHE A O 1
ATOM 1702 N N . GLU A 1 206 ? -13.717 -5.074 10.094 1.00 94.81 206 GLU A N 1
ATOM 1703 C CA . GLU A 1 206 ? -13.723 -4.258 11.304 1.00 94.81 206 GLU A CA 1
ATOM 1704 C C . GLU A 1 206 ? -12.341 -4.255 11.960 1.00 94.81 206 GLU A C 1
ATOM 1706 O O . GLU A 1 206 ? -11.751 -5.310 12.198 1.00 94.81 206 GLU A O 1
ATOM 1711 N N . LEU A 1 207 ? -11.865 -3.059 12.315 1.00 93.75 207 LEU A N 1
ATOM 1712 C CA . LEU A 1 207 ? -10.733 -2.851 13.214 1.00 93.75 207 LEU A CA 1
ATOM 1713 C C . LEU A 1 207 ? -11.243 -2.216 14.508 1.00 93.75 207 LEU A C 1
ATOM 1715 O O . LEU A 1 207 ? -11.665 -1.053 14.540 1.00 93.75 207 LEU A O 1
ATOM 1719 N N . THR A 1 208 ? -11.220 -2.981 15.598 1.00 91.12 208 THR A N 1
ATOM 1720 C CA . THR A 1 208 ? -11.697 -2.485 16.897 1.00 91.12 208 THR A CA 1
ATOM 1721 C C . THR A 1 208 ? -10.631 -1.639 17.590 1.00 91.12 208 THR A C 1
ATOM 1723 O O . THR A 1 208 ? -9.468 -2.027 17.669 1.00 91.12 208 THR A O 1
ATOM 1726 N N . GLY A 1 209 ? -11.041 -0.497 18.146 1.00 89.19 209 GLY A N 1
ATOM 1727 C CA . GLY A 1 209 ? -10.152 0.429 18.850 1.00 89.19 209 GLY A CA 1
ATOM 1728 C C . GLY A 1 209 ? -9.508 1.479 17.949 1.00 89.19 209 GLY A C 1
ATOM 1729 O O . GLY A 1 209 ? -8.839 2.370 18.467 1.00 89.19 209 GLY A O 1
ATOM 1730 N N . ILE A 1 210 ? -9.755 1.418 16.641 1.00 92.62 210 ILE A N 1
ATOM 1731 C CA . ILE A 1 210 ? -9.300 2.412 15.670 1.00 92.62 210 ILE A CA 1
ATOM 1732 C C . ILE A 1 210 ? -10.424 3.408 15.411 1.00 92.62 210 ILE A C 1
ATOM 1734 O O . ILE A 1 210 ? -11.591 3.029 15.285 1.00 92.62 210 ILE A O 1
ATOM 1738 N N . TYR A 1 211 ? -10.066 4.685 15.352 1.00 90.69 211 TYR A N 1
ATOM 1739 C CA . TYR A 1 211 ? -10.949 5.741 14.873 1.00 90.69 211 TYR A CA 1
ATOM 1740 C C . TYR A 1 211 ? -10.302 6.467 13.702 1.00 90.69 211 TYR A C 1
ATOM 1742 O O . TYR A 1 211 ? -9.078 6.560 13.611 1.00 90.69 211 TYR A O 1
ATOM 1750 N N . PHE A 1 212 ? -11.154 6.988 12.830 1.00 93.38 212 PHE A N 1
ATOM 1751 C CA . PHE A 1 212 ? -10.767 7.709 11.630 1.00 93.38 212 PHE A CA 1
ATOM 1752 C C . PHE A 1 212 ? -11.795 8.806 11.349 1.00 93.38 212 PHE A C 1
ATOM 1754 O O . PHE A 1 212 ? -12.996 8.606 11.525 1.00 93.38 212 PHE A O 1
ATOM 1761 N N . GLY A 1 213 ? -11.330 9.960 10.904 1.00 92.12 213 GLY A N 1
ATOM 1762 C CA . GLY A 1 213 ? -12.158 11.075 10.488 1.00 92.12 213 GLY A CA 1
ATOM 1763 C C . GLY A 1 213 ? -11.424 11.903 9.450 1.00 92.12 213 GLY A C 1
ATOM 1764 O O . GLY A 1 213 ? -10.199 12.011 9.485 1.00 92.12 213 GLY A O 1
ATOM 1765 N N . VAL A 1 214 ? -12.185 12.490 8.536 1.00 92.88 214 VAL A N 1
ATOM 1766 C CA . VAL A 1 214 ? -11.682 13.319 7.445 1.00 92.88 214 VAL A CA 1
ATOM 1767 C C . VAL A 1 214 ? -12.492 14.605 7.351 1.00 92.88 214 VAL A C 1
ATOM 1769 O O . VAL A 1 214 ? -13.702 14.633 7.590 1.00 92.88 214 VAL A O 1
ATOM 1772 N N . ARG A 1 215 ? -11.814 15.702 7.035 1.00 90.62 215 ARG A N 1
ATOM 1773 C CA . ARG A 1 215 ? -12.424 16.983 6.700 1.00 90.62 215 ARG A CA 1
ATOM 1774 C C . ARG A 1 215 ? -11.738 17.506 5.455 1.00 90.62 215 ARG A C 1
ATOM 1776 O O . ARG A 1 215 ? -10.610 17.986 5.521 1.00 90.62 215 ARG A O 1
ATOM 1783 N N . GLU A 1 216 ? -12.434 17.398 4.338 1.00 86.00 216 GLU A N 1
ATOM 1784 C CA . GLU A 1 216 ? -11.972 17.922 3.059 1.00 86.00 216 GLU A CA 1
ATOM 1785 C C . GLU A 1 216 ? -12.115 19.455 3.068 1.00 86.00 216 GLU A C 1
ATOM 1787 O O . GLU A 1 216 ? -13.131 19.989 3.529 1.00 86.00 216 GLU A O 1
ATOM 1792 N N . ARG A 1 217 ? -11.079 20.180 2.630 1.00 82.19 217 ARG A N 1
ATOM 1793 C CA . ARG A 1 217 ? -11.130 21.645 2.453 1.00 82.19 217 ARG A CA 1
ATOM 1794 C C . ARG A 1 217 ? -11.924 22.018 1.210 1.00 82.19 217 ARG A C 1
ATOM 1796 O O . ARG A 1 217 ? -12.625 23.024 1.211 1.00 82.19 217 ARG A O 1
ATOM 1803 N N . GLU A 1 218 ? -11.799 21.207 0.169 1.00 76.50 218 GLU A N 1
ATOM 1804 C CA . GLU A 1 218 ? -12.499 21.362 -1.099 1.00 76.50 218 GLU A CA 1
ATOM 1805 C C . GLU A 1 218 ? -13.497 20.218 -1.262 1.00 76.50 218 GLU A C 1
ATOM 1807 O O . GLU A 1 218 ? -13.217 19.089 -0.875 1.00 76.50 218 GLU A O 1
ATOM 1812 N N . ALA A 1 219 ? -14.658 20.498 -1.854 1.00 66.81 219 ALA A N 1
ATOM 1813 C CA . ALA A 1 219 ? -15.741 19.519 -1.967 1.00 66.81 219 ALA A CA 1
ATOM 1814 C C . ALA A 1 219 ? -15.417 18.312 -2.876 1.00 66.81 219 ALA A C 1
ATOM 1816 O O . ALA A 1 219 ? -16.156 17.335 -2.855 1.00 66.81 219 ALA A O 1
ATOM 1817 N N . ASN A 1 220 ? -14.334 18.376 -3.663 1.00 69.75 220 ASN A N 1
ATOM 1818 C CA . ASN A 1 220 ? -14.007 17.411 -4.715 1.00 69.75 220 ASN A CA 1
ATOM 1819 C C . ASN A 1 220 ? -12.558 16.903 -4.611 1.00 69.75 220 ASN A C 1
ATOM 1821 O O . ASN A 1 220 ? -11.812 16.941 -5.596 1.00 69.75 220 ASN A O 1
ATOM 1825 N N . THR A 1 221 ? -12.132 16.435 -3.435 1.00 80.50 221 THR A N 1
ATOM 1826 C CA . THR A 1 221 ? -10.851 15.713 -3.344 1.00 80.50 221 THR A CA 1
ATOM 1827 C C . THR A 1 221 ? -10.919 14.478 -4.243 1.00 80.50 221 THR A C 1
ATOM 1829 O O . THR A 1 221 ? -11.895 13.728 -4.192 1.00 80.50 221 THR A O 1
ATOM 1832 N N . ARG A 1 222 ? -9.911 14.260 -5.095 1.00 88.44 222 ARG A N 1
ATOM 1833 C CA . ARG A 1 222 ? -9.933 13.148 -6.056 1.00 88.44 222 ARG A CA 1
ATOM 1834 C C . ARG A 1 222 ? -9.818 11.813 -5.322 1.00 88.44 222 ARG A C 1
ATOM 1836 O O . ARG A 1 222 ? -9.009 11.689 -4.407 1.00 88.44 222 ARG A O 1
ATOM 1843 N N . ASP A 1 223 ? -10.539 10.791 -5.783 1.00 90.00 223 ASP A N 1
ATOM 1844 C CA . ASP A 1 223 ? -10.509 9.450 -5.172 1.00 90.00 223 ASP A CA 1
ATOM 1845 C C . ASP A 1 223 ? -9.101 8.850 -5.099 1.00 90.00 223 ASP A C 1
ATOM 1847 O O . ASP A 1 223 ? -8.755 8.191 -4.123 1.00 90.00 223 ASP A O 1
ATOM 1851 N N . GLN A 1 224 ? -8.262 9.129 -6.101 1.00 89.88 224 GLN A N 1
ATOM 1852 C CA . GLN A 1 224 ? -6.860 8.707 -6.100 1.00 89.88 224 GLN A CA 1
ATOM 1853 C C . GLN A 1 224 ? -6.089 9.286 -4.899 1.00 89.88 224 GLN A C 1
ATOM 1855 O O . GLN A 1 224 ? -5.307 8.576 -4.277 1.00 89.88 224 GLN A O 1
ATOM 1860 N N . ASP A 1 225 ? -6.335 10.552 -4.544 1.00 91.38 225 ASP A N 1
ATOM 1861 C CA . ASP A 1 225 ? -5.620 11.227 -3.463 1.00 91.38 225 ASP A CA 1
ATOM 1862 C C . ASP A 1 225 ? -6.120 10.668 -2.120 1.00 91.38 225 ASP A C 1
ATOM 1864 O O . ASP A 1 225 ? -5.317 10.314 -1.259 1.00 91.38 225 ASP A O 1
ATOM 1868 N N . LYS A 1 226 ? -7.438 10.436 -1.991 1.00 93.19 226 LYS A N 1
ATOM 1869 C CA . LYS A 1 226 ? -8.030 9.756 -0.824 1.00 93.19 226 LYS A CA 1
ATOM 1870 C C . LYS A 1 226 ? -7.470 8.346 -0.628 1.00 93.19 226 LYS A C 1
ATOM 1872 O O . LYS A 1 226 ? -7.187 7.958 0.503 1.00 93.19 226 LYS A O 1
ATOM 1877 N N . LEU A 1 227 ? -7.301 7.576 -1.707 1.00 93.69 227 LEU A N 1
ATOM 1878 C CA . LEU A 1 227 ? -6.735 6.225 -1.653 1.00 93.69 227 LEU A CA 1
ATOM 1879 C C . LEU A 1 227 ? -5.280 6.240 -1.172 1.00 93.69 227 LEU A C 1
ATOM 1881 O O . LEU A 1 227 ? -4.921 5.456 -0.292 1.00 93.69 227 LEU A O 1
ATOM 1885 N N . VAL A 1 228 ? -4.461 7.136 -1.729 1.00 95.06 228 VAL A N 1
ATOM 1886 C CA . VAL A 1 228 ? -3.054 7.315 -1.339 1.00 95.06 228 VAL A CA 1
ATOM 1887 C C . VAL A 1 228 ? -2.945 7.704 0.136 1.00 95.06 228 VAL A C 1
ATOM 1889 O O . VAL A 1 228 ? -2.182 7.083 0.887 1.00 95.06 228 VAL A O 1
ATOM 1892 N N . ASP A 1 229 ? -3.731 8.691 0.564 1.00 95.12 229 ASP A N 1
ATOM 1893 C CA . ASP A 1 229 ? -3.763 9.150 1.951 1.00 95.12 229 ASP A CA 1
ATOM 1894 C C . ASP A 1 229 ? -4.187 8.008 2.880 1.00 95.12 229 ASP A C 1
ATOM 1896 O O . ASP A 1 229 ? -3.527 7.731 3.883 1.00 95.12 229 ASP A O 1
ATOM 1900 N N . PHE A 1 230 ? -5.247 7.283 2.518 1.00 96.12 230 PHE A N 1
ATOM 1901 C CA . PHE A 1 230 ? -5.772 6.193 3.329 1.00 96.12 230 PHE A CA 1
ATOM 1902 C C . PHE A 1 230 ? -4.785 5.032 3.476 1.00 96.12 230 PHE A C 1
ATOM 1904 O O . PHE A 1 230 ? -4.558 4.576 4.596 1.00 96.12 230 PHE A O 1
ATOM 1911 N N . LEU A 1 231 ? -4.156 4.578 2.385 1.00 96.88 231 LEU A N 1
ATOM 1912 C CA . LEU A 1 231 ? -3.123 3.534 2.429 1.00 96.88 231 LEU A CA 1
ATOM 1913 C C . LEU A 1 231 ? -1.969 3.925 3.359 1.00 96.88 231 LEU A C 1
ATOM 1915 O O . LEU A 1 231 ? -1.544 3.128 4.198 1.00 96.88 231 LEU A O 1
ATOM 1919 N N . THR A 1 232 ? -1.510 5.171 3.247 1.00 96.50 232 THR A N 1
ATOM 1920 C CA . THR A 1 232 ? -0.420 5.707 4.070 1.00 96.50 232 THR A CA 1
ATOM 1921 C C . THR A 1 232 ? -0.811 5.759 5.552 1.00 96.50 232 THR A C 1
ATOM 1923 O O . THR A 1 232 ? -0.045 5.326 6.416 1.00 96.50 232 THR A O 1
ATOM 1926 N N . ILE A 1 233 ? -2.029 6.218 5.858 1.00 96.88 233 ILE A N 1
ATOM 1927 C CA . ILE A 1 233 ? -2.563 6.280 7.226 1.00 96.88 233 ILE A CA 1
ATOM 1928 C C . ILE A 1 233 ? -2.721 4.877 7.829 1.00 96.88 233 ILE A C 1
ATOM 1930 O O . ILE A 1 233 ? -2.378 4.668 8.993 1.00 96.88 233 ILE A O 1
ATOM 1934 N N . ILE A 1 234 ? -3.217 3.902 7.061 1.00 97.62 234 ILE A N 1
ATOM 1935 C CA . ILE A 1 234 ? -3.345 2.513 7.525 1.00 97.62 234 ILE A CA 1
ATOM 1936 C C . ILE A 1 234 ? -1.970 1.907 7.829 1.00 97.62 234 ILE A C 1
ATOM 1938 O O . ILE A 1 234 ? -1.831 1.228 8.847 1.00 97.62 234 ILE A O 1
ATOM 1942 N N . ALA A 1 235 ? -0.950 2.183 7.014 1.00 97.62 235 ALA A N 1
ATOM 1943 C CA . ALA A 1 235 ? 0.418 1.751 7.294 1.00 97.62 235 ALA A CA 1
ATOM 1944 C C . ALA A 1 235 ? 0.959 2.376 8.597 1.00 97.62 235 ALA A C 1
ATOM 1946 O O . ALA A 1 235 ? 1.437 1.662 9.476 1.00 97.62 235 ALA A O 1
ATOM 1947 N N . GLU A 1 236 ? 0.816 3.689 8.789 1.00 96.31 236 GLU A N 1
ATOM 1948 C CA . GLU A 1 236 ? 1.212 4.349 10.044 1.00 96.31 236 GLU A CA 1
ATOM 1949 C C . GLU A 1 236 ? 0.492 3.753 11.267 1.00 96.31 236 GLU A C 1
ATOM 1951 O O . GLU A 1 236 ? 1.130 3.404 12.265 1.00 96.31 236 GLU A O 1
ATOM 1956 N N . LEU A 1 237 ? -0.830 3.568 11.180 1.00 96.69 237 LEU A N 1
ATOM 1957 C CA . LEU A 1 237 ? -1.617 2.925 12.233 1.00 96.69 237 LEU A CA 1
ATOM 1958 C C . LEU A 1 237 ? -1.120 1.503 12.522 1.00 96.69 237 LEU A C 1
ATOM 1960 O O . LEU A 1 237 ? -1.085 1.092 13.680 1.00 96.69 237 LEU A O 1
ATOM 1964 N N . LEU A 1 238 ? -0.707 0.749 11.505 1.00 97.12 238 LEU A N 1
ATOM 1965 C CA . LEU A 1 238 ? -0.185 -0.600 11.707 1.00 97.12 238 LEU A CA 1
ATOM 1966 C C . LEU A 1 238 ? 1.130 -0.584 12.496 1.00 97.12 238 LEU A C 1
ATOM 1968 O O . LEU A 1 238 ? 1.340 -1.455 13.345 1.00 97.12 238 LEU A O 1
ATOM 1972 N N . VAL A 1 239 ? 1.987 0.422 12.286 1.00 95.62 239 VAL A N 1
ATOM 1973 C CA . VAL A 1 239 ? 3.183 0.607 13.122 1.00 95.62 239 VAL A CA 1
ATOM 1974 C C . VAL A 1 239 ? 2.788 0.925 14.561 1.00 95.62 239 VAL A C 1
ATOM 1976 O O . VAL A 1 239 ? 3.319 0.297 15.476 1.00 95.62 239 VAL A O 1
ATOM 1979 N N . PHE A 1 240 ? 1.823 1.823 14.788 1.00 94.81 240 PHE A N 1
ATOM 1980 C CA . PHE A 1 240 ? 1.325 2.091 16.143 1.00 94.81 240 PHE A CA 1
ATOM 1981 C C . PHE A 1 240 ? 0.776 0.832 16.821 1.00 94.81 240 PHE A C 1
ATOM 1983 O O . PHE A 1 240 ? 1.080 0.595 17.991 1.00 94.81 240 PHE A O 1
ATOM 1990 N N . ASP A 1 241 ? 0.024 -0.008 16.104 1.00 94.56 241 ASP A N 1
ATOM 1991 C CA . ASP A 1 241 ? -0.520 -1.245 16.670 1.00 94.56 241 ASP A CA 1
ATOM 1992 C C . ASP A 1 241 ? 0.594 -2.228 17.057 1.00 94.56 241 ASP A C 1
ATOM 1994 O O . ASP A 1 241 ? 0.605 -2.737 18.183 1.00 94.56 241 ASP A O 1
ATOM 1998 N N . LYS A 1 242 ? 1.571 -2.445 16.166 1.00 93.38 242 LYS A N 1
ATOM 1999 C CA . LYS A 1 242 ? 2.725 -3.328 16.416 1.00 93.38 242 LYS A CA 1
ATOM 2000 C C . LYS A 1 242 ? 3.626 -2.809 17.539 1.00 93.38 242 LYS A C 1
ATOM 2002 O O . LYS A 1 242 ? 4.123 -3.603 18.335 1.00 93.38 242 LYS A O 1
ATOM 2007 N N . SER A 1 243 ? 3.797 -1.493 17.635 1.00 91.69 243 SER A N 1
ATOM 2008 C CA . SER A 1 243 ? 4.587 -0.829 18.681 1.00 91.69 243 SER A CA 1
ATOM 2009 C C . SER A 1 243 ? 3.806 -0.591 19.977 1.00 91.69 243 SER A C 1
ATOM 2011 O O . SER A 1 243 ? 4.370 -0.080 20.939 1.00 91.69 243 SER A O 1
ATOM 2013 N N . GLN A 1 244 ? 2.519 -0.955 20.028 1.00 90.50 244 GLN A N 1
ATOM 2014 C CA . GLN A 1 244 ? 1.627 -0.703 21.167 1.00 90.50 244 GLN A CA 1
ATOM 2015 C C . GLN A 1 244 ? 1.549 0.778 21.578 1.00 90.50 244 GLN A C 1
ATOM 2017 O O . GLN A 1 244 ? 1.399 1.105 22.757 1.00 90.50 244 GLN A O 1
ATOM 2022 N N . ILE A 1 245 ? 1.625 1.670 20.594 1.00 91.00 245 ILE A N 1
ATOM 2023 C CA . ILE A 1 245 ? 1.491 3.114 20.771 1.00 91.00 245 ILE A CA 1
ATOM 2024 C C . ILE A 1 245 ? 0.015 3.481 20.621 1.00 91.00 245 ILE A C 1
ATOM 2026 O O . ILE A 1 245 ? -0.639 3.129 19.641 1.00 91.00 245 ILE A O 1
ATOM 2030 N N . TYR A 1 246 ? -0.521 4.193 21.609 1.00 90.88 246 TYR A N 1
ATOM 2031 C CA . TYR A 1 246 ? -1.936 4.563 21.675 1.00 90.88 246 TYR A CA 1
ATOM 2032 C C . TYR A 1 246 ? -2.080 6.077 21.575 1.00 90.88 246 TYR A C 1
ATOM 2034 O O . TYR A 1 246 ? -2.317 6.763 22.569 1.00 90.88 246 TYR A O 1
ATOM 2042 N N . GLU A 1 247 ? -1.884 6.597 20.367 1.00 87.06 247 GLU A N 1
ATOM 2043 C CA . GLU A 1 247 ? -1.864 8.033 20.093 1.00 87.06 247 GLU A CA 1
ATOM 2044 C C . GLU A 1 247 ? -3.038 8.493 19.225 1.00 87.06 247 GLU A C 1
ATOM 2046 O O . GLU A 1 247 ? -3.729 7.701 18.574 1.00 87.06 247 GLU A O 1
ATOM 2051 N N . LYS A 1 248 ? -3.250 9.813 19.239 1.00 89.06 248 LYS A N 1
ATOM 2052 C CA . LYS A 1 248 ? -4.123 10.539 18.319 1.00 89.06 248 LYS A CA 1
ATOM 2053 C C . LYS A 1 248 ? -3.286 11.411 17.406 1.00 89.06 248 LYS A C 1
ATOM 2055 O O . LYS A 1 248 ? -2.525 12.241 17.893 1.00 89.06 248 LYS A O 1
ATOM 2060 N N . ARG A 1 249 ? -3.484 11.263 16.101 1.00 91.12 249 ARG A N 1
ATOM 2061 C CA . ARG A 1 249 ? -2.864 12.093 15.072 1.00 91.12 249 ARG A CA 1
ATOM 2062 C C . ARG A 1 249 ? -3.892 13.045 14.478 1.00 91.12 249 ARG A C 1
ATOM 2064 O O . ARG A 1 249 ? -5.061 12.696 14.305 1.00 91.12 249 ARG A O 1
ATOM 2071 N N . TYR A 1 250 ? -3.420 14.253 14.202 1.00 91.69 250 TYR A N 1
ATOM 2072 C CA . TYR A 1 250 ? -4.098 15.261 13.403 1.00 91.69 250 TYR A CA 1
ATOM 2073 C C . TYR A 1 250 ? -3.112 15.653 12.317 1.00 91.69 250 TYR A C 1
ATOM 2075 O O . TYR A 1 250 ? -2.070 16.234 12.623 1.00 91.69 250 TYR A O 1
ATOM 2083 N N . THR A 1 251 ? -3.422 15.299 11.078 1.00 90.50 251 THR A N 1
ATOM 2084 C CA . THR A 1 251 ? -2.487 15.458 9.967 1.00 90.50 251 THR A CA 1
ATOM 2085 C C . THR A 1 251 ? -3.191 16.181 8.834 1.00 90.50 251 THR A C 1
ATOM 2087 O O . THR A 1 251 ? -4.292 15.811 8.430 1.00 90.50 251 THR A O 1
ATOM 2090 N N . GLU A 1 252 ? -2.558 17.235 8.337 1.00 90.06 252 GLU A N 1
ATOM 2091 C CA . GLU A 1 252 ? -2.942 17.877 7.087 1.00 90.06 252 GLU A CA 1
ATOM 2092 C C . GLU A 1 252 ? -2.208 17.185 5.942 1.00 90.06 252 GLU A C 1
ATOM 2094 O O . GLU A 1 252 ? -0.978 17.124 5.946 1.00 90.06 252 GLU A O 1
ATOM 2099 N N . ILE A 1 253 ? -2.960 16.658 4.977 1.00 87.12 253 ILE A N 1
ATOM 2100 C CA . ILE A 1 253 ? -2.408 16.021 3.783 1.00 87.12 253 ILE A CA 1
ATOM 2101 C C . ILE A 1 253 ? -3.132 16.610 2.574 1.00 87.12 253 ILE A C 1
ATOM 2103 O O . ILE A 1 253 ? -4.339 16.436 2.402 1.00 87.12 253 ILE A O 1
ATOM 2107 N N . GLY A 1 254 ? -2.396 17.370 1.759 1.00 82.94 254 GLY A N 1
ATOM 2108 C CA . GLY A 1 254 ? -2.951 18.068 0.600 1.00 82.94 254 GLY A CA 1
ATOM 2109 C C . GLY A 1 254 ? -4.136 18.966 0.969 1.00 82.94 254 GLY A C 1
ATOM 2110 O O . GLY A 1 254 ? -4.007 19.889 1.773 1.00 82.94 254 GLY A O 1
ATOM 2111 N N . ASN A 1 255 ? -5.300 18.676 0.384 1.00 84.75 255 ASN A N 1
ATOM 2112 C CA . ASN A 1 255 ? -6.531 19.445 0.579 1.00 84.75 255 ASN A CA 1
ATOM 2113 C C . ASN A 1 255 ? -7.431 18.878 1.689 1.00 84.75 255 ASN A C 1
ATOM 2115 O O . ASN A 1 255 ? -8.574 19.311 1.819 1.00 84.75 255 ASN A O 1
ATOM 2119 N N . SER A 1 256 ? -6.935 17.955 2.512 1.00 90.94 256 SER A N 1
ATOM 2120 C CA . SER A 1 256 ? -7.726 17.274 3.538 1.00 90.94 256 SER A CA 1
ATOM 2121 C C . SER A 1 256 ? -7.044 17.293 4.901 1.00 90.94 256 SER A C 1
ATOM 2123 O O . SER A 1 256 ? -5.822 17.236 5.030 1.00 90.94 256 SER A O 1
ATOM 2125 N N . PHE A 1 257 ? -7.860 17.354 5.950 1.00 92.75 257 PHE A N 1
ATOM 2126 C CA . PHE A 1 257 ? -7.428 17.123 7.322 1.00 92.75 257 PHE A CA 1
ATOM 2127 C C . PHE A 1 257 ? -7.913 15.761 7.792 1.00 92.75 257 PHE A C 1
ATOM 2129 O O . PHE A 1 257 ? -9.114 15.483 7.765 1.00 92.75 257 PHE A O 1
ATOM 2136 N N . TYR A 1 258 ? -6.990 14.952 8.291 1.00 93.69 258 TYR A N 1
ATOM 2137 C CA . TYR A 1 258 ? -7.269 13.626 8.814 1.00 93.69 258 TYR A CA 1
ATOM 2138 C C . TYR A 1 258 ? -7.067 13.583 10.322 1.00 93.69 258 TYR A C 1
ATOM 2140 O O . TYR A 1 258 ? -6.135 14.174 10.873 1.00 93.69 258 TYR A O 1
ATOM 2148 N N . VAL A 1 259 ? -7.947 12.843 10.989 1.00 93.81 259 VAL A N 1
ATOM 2149 C CA . VAL A 1 259 ? -7.859 12.537 12.413 1.00 93.81 259 VAL A CA 1
ATOM 2150 C C . VAL A 1 259 ? -7.973 11.041 12.591 1.00 93.81 259 VAL A C 1
ATOM 2152 O O . VAL A 1 259 ? -9.006 10.453 12.289 1.00 93.81 259 VAL A O 1
ATOM 2155 N N . TYR A 1 260 ? -6.930 10.417 13.114 1.00 94.25 260 TYR A N 1
ATOM 2156 C CA . TYR A 1 260 ? -6.888 8.969 13.277 1.00 94.25 260 TYR A CA 1
ATOM 2157 C C . TYR A 1 260 ? -6.056 8.571 14.487 1.00 94.25 260 TYR A C 1
ATOM 2159 O O . TYR A 1 260 ? -5.301 9.373 15.040 1.00 94.25 260 TYR A O 1
ATOM 2167 N N . GLY A 1 261 ? -6.219 7.331 14.932 1.00 93.12 261 GLY A N 1
ATOM 2168 C CA . GLY A 1 261 ? -5.408 6.797 16.015 1.00 93.12 261 GLY A CA 1
ATOM 2169 C C . GLY A 1 261 ? -5.946 5.506 16.605 1.00 93.12 261 GLY A C 1
ATOM 2170 O O . GLY A 1 261 ? -6.970 4.970 16.169 1.00 93.12 261 GLY A O 1
ATOM 2171 N N . ILE A 1 262 ? -5.246 5.029 17.633 1.00 91.81 262 ILE A N 1
ATOM 2172 C CA . ILE A 1 262 ? -5.517 3.746 18.287 1.00 91.81 262 ILE A CA 1
ATOM 2173 C C . ILE A 1 262 ? -5.805 3.977 19.765 1.00 91.81 262 ILE A C 1
ATOM 2175 O O . ILE A 1 262 ? -5.051 4.643 20.473 1.00 91.81 262 ILE A O 1
ATOM 2179 N N . LYS A 1 263 ? -6.905 3.405 20.255 1.00 88.19 263 LYS A N 1
ATOM 2180 C CA . LYS A 1 263 ? -7.218 3.374 21.685 1.00 88.19 263 LYS A CA 1
ATOM 2181 C C . LYS A 1 263 ? -6.528 2.211 22.385 1.00 88.19 263 LYS A C 1
ATOM 2183 O O . LYS A 1 263 ? -6.448 1.102 21.865 1.00 88.19 263 LYS A O 1
ATOM 2188 N N . LYS A 1 264 ? -6.124 2.454 23.632 1.00 85.31 264 LYS A N 1
ATOM 2189 C CA . LYS A 1 264 ? -5.528 1.442 24.506 1.00 85.31 264 LYS A CA 1
ATOM 2190 C C . LYS A 1 264 ? -6.497 0.268 24.756 1.00 85.31 264 LYS A C 1
ATOM 2192 O O . LYS A 1 264 ? -7.633 0.527 25.167 1.00 85.31 264 LYS A O 1
ATOM 2197 N N . PRO A 1 265 ? -6.057 -1.002 24.622 1.00 78.19 265 PRO A N 1
ATOM 2198 C CA . PRO A 1 265 ? -6.883 -2.193 24.813 1.00 78.19 265 PRO A CA 1
ATOM 2199 C C . PRO A 1 265 ? -7.650 -2.229 26.135 1.00 78.19 265 PRO A C 1
ATOM 2201 O O . PRO A 1 265 ? -8.825 -2.572 26.156 1.00 78.19 265 PRO A O 1
ATOM 2204 N N . SER A 1 266 ? -7.022 -1.787 27.229 1.00 71.69 266 SER A N 1
ATOM 2205 C CA . SER A 1 266 ? -7.635 -1.756 28.566 1.00 71.69 266 SER A CA 1
ATOM 2206 C C . SER A 1 266 ? -8.830 -0.806 28.688 1.00 71.69 266 SER A C 1
ATOM 2208 O O . SER A 1 266 ? -9.554 -0.852 29.673 1.00 71.69 266 SER A O 1
ATOM 2210 N N . THR A 1 267 ? -9.023 0.083 27.713 1.00 76.69 267 THR A N 1
ATOM 2211 C CA . THR A 1 267 ? -10.161 1.011 27.653 1.00 76.69 267 THR A CA 1
ATOM 2212 C C . THR A 1 267 ? -11.207 0.573 26.631 1.00 76.69 267 THR A C 1
ATOM 2214 O O . THR A 1 267 ? -12.176 1.298 26.387 1.00 76.69 267 THR A O 1
ATOM 2217 N N . LEU A 1 268 ? -11.017 -0.596 26.005 1.00 79.06 268 LEU A N 1
ATOM 2218 C CA . LEU A 1 268 ? -11.965 -1.103 25.032 1.00 79.06 268 LEU A CA 1
ATOM 2219 C C . LEU A 1 268 ? -13.224 -1.625 25.728 1.00 79.06 268 LEU A C 1
ATOM 2221 O O . LEU A 1 268 ? -13.169 -2.404 26.671 1.00 79.06 268 LEU A O 1
ATOM 2225 N N . SER A 1 269 ? -14.377 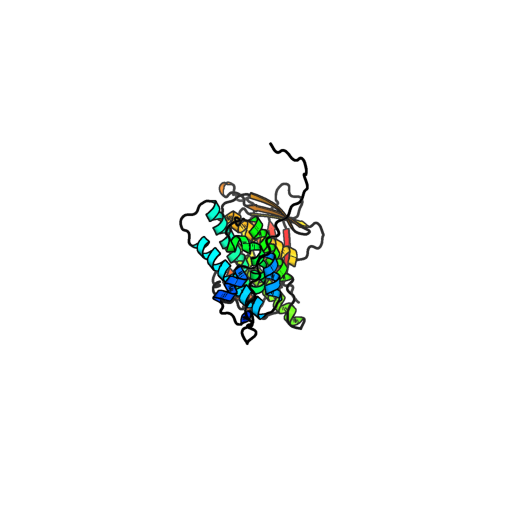-1.203 25.222 1.00 76.62 269 SER A N 1
ATOM 2226 C CA . SER A 1 269 ? -15.698 -1.687 25.614 1.00 76.62 269 SER A CA 1
ATOM 2227 C C . SER A 1 269 ? -16.525 -1.987 24.362 1.00 76.62 269 SER A C 1
ATOM 2229 O O . SER A 1 269 ? -16.117 -1.668 23.244 1.00 76.62 269 SER A O 1
ATOM 2231 N N . ALA A 1 270 ? -17.742 -2.515 24.518 1.00 69.81 270 ALA A N 1
ATOM 2232 C CA . ALA A 1 270 ? -18.680 -2.674 23.397 1.00 69.81 270 ALA A CA 1
ATOM 2233 C C . ALA A 1 270 ? -18.982 -1.345 22.655 1.00 69.81 270 ALA A C 1
ATOM 2235 O O . ALA A 1 270 ? -19.422 -1.342 21.501 1.00 69.81 270 ALA A O 1
ATOM 2236 N N . ARG A 1 271 ? -18.726 -0.197 23.302 1.00 72.19 271 ARG A N 1
ATOM 2237 C CA . ARG A 1 271 ? -18.884 1.152 22.735 1.00 72.19 271 ARG A CA 1
ATOM 2238 C C . ARG A 1 271 ? -17.601 1.723 22.127 1.00 72.19 271 ARG A C 1
ATOM 2240 O O . ARG A 1 271 ? -17.615 2.869 21.683 1.00 72.19 271 ARG A O 1
ATOM 2247 N N . SER A 1 272 ? -16.514 0.956 22.084 1.00 79.56 272 SER A N 1
ATOM 2248 C CA . SER A 1 272 ? -15.261 1.384 21.463 1.00 79.56 272 SER A CA 1
ATOM 2249 C C . SER A 1 272 ? -15.449 1.860 20.025 1.00 79.56 272 SER A C 1
ATOM 2251 O O . SER A 1 272 ? -16.342 1.365 19.325 1.00 79.56 272 SER A O 1
ATOM 2253 N N . PRO A 1 273 ? -14.603 2.802 19.566 1.00 81.19 273 PRO A N 1
ATOM 2254 C CA . PRO A 1 273 ? -14.563 3.139 18.159 1.00 81.19 273 PRO A CA 1
ATOM 2255 C C . PRO A 1 273 ? -14.185 1.892 17.363 1.00 81.19 273 PRO A C 1
ATOM 2257 O O . PRO A 1 273 ? -13.394 1.055 17.810 1.00 81.19 273 PRO A O 1
ATOM 2260 N N . LYS A 1 274 ? -14.813 1.771 16.203 1.00 89.44 274 LYS A N 1
ATOM 2261 C CA . LYS A 1 274 ? -14.552 0.726 15.230 1.00 89.44 274 LYS A CA 1
ATOM 2262 C C . LYS A 1 274 ? -14.374 1.412 13.895 1.00 89.44 274 LYS A C 1
ATOM 2264 O O . LYS A 1 274 ? -15.259 2.181 13.509 1.00 89.44 274 LYS A O 1
ATOM 2269 N N . LEU A 1 275 ? -13.278 1.107 13.215 1.00 94.56 275 LEU A N 1
ATOM 2270 C CA . LEU A 1 275 ? -13.145 1.402 11.801 1.00 94.56 275 LEU A CA 1
ATOM 2271 C C . LEU A 1 275 ? -13.772 0.242 11.037 1.00 94.56 275 LEU A C 1
ATOM 2273 O O . LEU A 1 275 ? -13.324 -0.895 11.158 1.00 94.56 275 LEU A O 1
ATOM 2277 N N . THR A 1 276 ? -14.837 0.528 10.305 1.00 95.94 276 THR A N 1
ATOM 2278 C CA . THR A 1 276 ? -15.510 -0.414 9.417 1.00 95.94 276 THR A CA 1
ATOM 2279 C C . THR A 1 276 ? -15.131 -0.062 7.992 1.00 95.94 276 THR A C 1
ATOM 2281 O O . THR A 1 276 ? -15.321 1.078 7.575 1.00 95.94 276 THR A O 1
ATOM 2284 N N . LEU A 1 277 ? -14.607 -1.031 7.253 1.00 97.19 277 LEU A N 1
ATOM 2285 C CA . LEU A 1 277 ? -14.327 -0.886 5.831 1.00 97.19 277 LEU A CA 1
ATOM 2286 C C . LEU A 1 277 ? -15.270 -1.800 5.063 1.00 97.19 277 LEU A C 1
ATOM 2288 O O . LEU A 1 277 ? -15.338 -2.993 5.369 1.00 97.19 277 LEU A O 1
ATOM 2292 N N . LYS A 1 278 ? -15.984 -1.257 4.082 1.00 96.94 278 LYS A N 1
ATOM 2293 C CA . LYS A 1 278 ? -16.827 -2.034 3.174 1.00 96.94 278 LYS A CA 1
ATOM 2294 C C . LYS A 1 278 ? -16.240 -1.958 1.776 1.00 96.94 278 LYS A C 1
ATOM 2296 O O . LYS A 1 278 ? -16.135 -0.874 1.218 1.00 96.94 278 LYS A O 1
ATOM 2301 N N . LEU A 1 279 ? -15.844 -3.101 1.232 1.00 96.75 279 LEU A N 1
ATOM 2302 C CA . LEU A 1 279 ? -15.453 -3.237 -0.164 1.00 96.75 279 LEU A CA 1
ATOM 2303 C C . LEU A 1 279 ? -16.631 -3.788 -0.958 1.00 96.75 279 LEU A C 1
ATOM 2305 O O . LEU A 1 279 ? -17.151 -4.852 -0.624 1.00 96.75 279 LEU A O 1
ATOM 2309 N N . SER A 1 280 ? -17.004 -3.095 -2.027 1.00 96.38 280 SER A N 1
ATOM 2310 C CA . SER A 1 280 ? -17.925 -3.600 -3.045 1.00 96.38 280 SER A CA 1
ATOM 2311 C C . SER A 1 280 ? -17.142 -3.836 -4.331 1.00 96.38 280 SER A C 1
ATOM 2313 O O . SER A 1 280 ? -16.575 -2.899 -4.891 1.00 96.38 280 SER A O 1
ATOM 2315 N N . ILE A 1 281 ? -17.082 -5.090 -4.775 1.00 95.50 281 ILE A N 1
ATOM 2316 C CA . ILE A 1 281 ? -16.249 -5.527 -5.899 1.00 95.50 281 ILE A CA 1
ATOM 2317 C C . ILE A 1 281 ? -17.139 -6.143 -6.976 1.00 95.50 281 ILE A C 1
ATOM 2319 O O . ILE A 1 281 ? -17.796 -7.157 -6.739 1.00 95.50 281 ILE A O 1
ATOM 2323 N N . LEU A 1 282 ? -17.108 -5.586 -8.182 1.00 94.31 282 LEU A N 1
ATOM 2324 C CA . LEU A 1 282 ? -17.661 -6.216 -9.380 1.00 94.31 282 LEU A CA 1
ATOM 2325 C C . LEU A 1 282 ? -16.496 -6.587 -10.286 1.00 94.31 282 LEU A C 1
ATOM 2327 O O . LEU A 1 282 ? -15.913 -5.721 -10.927 1.00 94.31 282 LEU A O 1
ATOM 2331 N N . ALA A 1 283 ? -16.121 -7.863 -10.319 1.00 91.75 283 ALA A N 1
ATOM 2332 C CA . ALA A 1 283 ? -14.946 -8.292 -11.067 1.00 91.75 283 ALA A CA 1
ATOM 2333 C C . ALA A 1 283 ? -15.067 -9.737 -11.577 1.00 91.75 283 ALA A C 1
ATOM 2335 O O . ALA A 1 283 ? -15.778 -10.553 -10.972 1.00 91.75 283 ALA A O 1
ATOM 2336 N N . PRO A 1 284 ? -14.331 -10.101 -12.644 1.00 91.06 284 PRO A N 1
ATOM 2337 C CA . PRO A 1 284 ? -14.213 -11.484 -13.083 1.00 91.06 284 PRO A C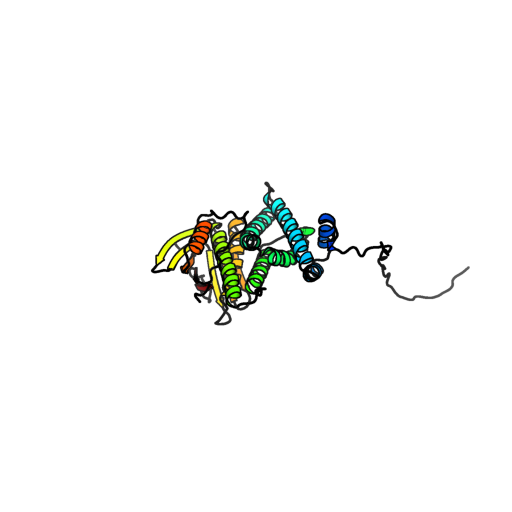A 1
ATOM 2338 C C . PRO A 1 284 ? -13.655 -12.398 -11.991 1.00 91.06 284 PRO A C 1
ATOM 2340 O O . PRO A 1 284 ? -13.038 -11.956 -11.019 1.00 91.06 284 PRO A O 1
ATOM 2343 N N . LEU A 1 285 ? -13.856 -13.705 -12.164 1.00 89.44 285 LEU A N 1
ATOM 2344 C CA . LEU A 1 285 ? -13.425 -14.706 -11.186 1.00 89.44 285 LEU A CA 1
ATOM 2345 C C . LEU A 1 285 ? -11.913 -14.657 -10.912 1.00 89.44 285 LEU A C 1
ATOM 2347 O O . LEU A 1 285 ? -11.514 -14.836 -9.772 1.00 89.44 285 LEU A O 1
ATOM 2351 N N . SER A 1 286 ? -11.087 -14.350 -11.915 1.00 90.12 286 SER A N 1
ATOM 2352 C CA . SER A 1 286 ? -9.629 -14.239 -11.756 1.00 90.12 286 SER A CA 1
ATOM 2353 C C . SER A 1 286 ? -9.214 -13.142 -10.771 1.00 90.12 286 SER A C 1
ATOM 2355 O O . SER A 1 286 ? -8.362 -13.371 -9.919 1.00 90.12 286 SER A O 1
ATOM 2357 N N . VAL A 1 287 ? -9.842 -11.964 -10.851 1.00 91.31 287 VAL A N 1
ATOM 2358 C CA . VAL A 1 287 ? -9.599 -10.849 -9.922 1.00 91.31 287 VAL A CA 1
ATOM 2359 C C . VAL A 1 287 ? -10.123 -11.193 -8.529 1.00 91.31 287 VAL A C 1
ATOM 2361 O O . VAL A 1 287 ? -9.430 -10.963 -7.541 1.00 91.31 287 VAL A O 1
ATOM 2364 N N . ARG A 1 288 ? -11.326 -11.777 -8.438 1.00 90.88 288 ARG A N 1
ATOM 2365 C CA . ARG A 1 288 ? -11.909 -12.178 -7.147 1.00 90.88 288 ARG A CA 1
ATOM 2366 C C . ARG A 1 288 ? -11.060 -13.230 -6.438 1.00 90.88 288 ARG A C 1
ATOM 2368 O O . ARG A 1 288 ? -10.720 -13.014 -5.285 1.00 90.88 288 ARG A O 1
ATOM 2375 N N . SER A 1 289 ? -10.648 -14.285 -7.141 1.00 90.50 289 SER A N 1
ATOM 2376 C CA . SER A 1 289 ? -9.768 -15.335 -6.607 1.00 90.50 289 SER A CA 1
ATOM 2377 C C . SER A 1 289 ? -8.470 -14.746 -6.063 1.00 90.50 289 SER A C 1
ATOM 2379 O O . SER A 1 289 ? -8.066 -15.072 -4.958 1.00 90.50 289 SER A O 1
ATOM 2381 N N . MET A 1 290 ? -7.854 -13.807 -6.784 1.00 90.62 290 MET A N 1
ATOM 2382 C CA . MET A 1 290 ? -6.636 -13.143 -6.317 1.00 90.62 290 MET A CA 1
ATOM 2383 C C . MET A 1 290 ? -6.856 -12.349 -5.023 1.00 90.62 290 MET A C 1
ATOM 2385 O O . MET A 1 290 ? -6.016 -12.369 -4.127 1.00 90.62 290 MET A O 1
ATOM 2389 N N . ILE A 1 291 ? -7.987 -11.650 -4.905 1.00 93.12 291 ILE A N 1
ATOM 2390 C CA . ILE A 1 291 ? -8.351 -10.932 -3.679 1.00 93.12 291 ILE A CA 1
ATOM 2391 C C . ILE A 1 291 ? -8.629 -11.922 -2.533 1.00 93.12 291 ILE A C 1
ATOM 2393 O O . ILE A 1 291 ? -8.188 -11.687 -1.408 1.00 93.12 291 ILE A O 1
ATOM 2397 N N . GLU A 1 292 ? -9.314 -13.036 -2.804 1.00 92.81 292 GLU A N 1
ATOM 2398 C CA . GLU A 1 292 ? -9.547 -14.114 -1.832 1.00 92.81 292 GLU A CA 1
ATOM 2399 C C . GLU A 1 292 ? -8.232 -14.720 -1.329 1.00 92.81 292 GLU A C 1
ATOM 2401 O O . GLU A 1 292 ? -8.060 -14.881 -0.119 1.00 92.81 292 GLU A O 1
ATOM 2406 N N . ASP A 1 293 ? -7.271 -14.974 -2.216 1.00 91.75 293 ASP A N 1
ATOM 2407 C CA . ASP A 1 293 ? -5.955 -15.503 -1.849 1.00 91.75 293 ASP A CA 1
ATOM 2408 C C . ASP A 1 293 ? -5.223 -14.553 -0.891 1.00 91.75 293 ASP A C 1
ATOM 2410 O O . ASP A 1 293 ? -4.616 -14.994 0.091 1.00 91.75 293 ASP A O 1
ATOM 2414 N N . VAL A 1 294 ? -5.312 -13.236 -1.119 1.00 92.00 294 VAL A N 1
ATOM 2415 C CA . VAL A 1 294 ? -4.727 -12.229 -0.215 1.00 92.00 294 VAL A CA 1
ATOM 2416 C C . VAL A 1 294 ? -5.404 -12.257 1.153 1.00 92.00 294 VAL A C 1
ATOM 2418 O O . VAL A 1 294 ? -4.716 -12.243 2.178 1.00 92.00 294 VAL A O 1
ATOM 2421 N N . LEU A 1 295 ? -6.738 -12.325 1.188 1.00 90.69 295 LEU A N 1
ATOM 2422 C CA . LEU A 1 295 ? -7.510 -12.397 2.435 1.00 90.69 295 LEU A CA 1
ATOM 2423 C C . LEU A 1 295 ? -7.162 -13.647 3.246 1.00 90.69 295 LEU A C 1
ATOM 2425 O O . LEU A 1 295 ? -6.983 -13.569 4.464 1.00 90.69 295 LEU A O 1
ATOM 2429 N N . ASN A 1 296 ? -7.008 -14.777 2.560 1.00 89.56 296 ASN A N 1
ATOM 2430 C CA . ASN A 1 296 ? -6.648 -16.059 3.156 1.00 89.56 296 ASN A CA 1
ATOM 2431 C C . ASN A 1 296 ? -5.148 -16.164 3.486 1.00 89.56 296 ASN A C 1
ATOM 2433 O O . ASN A 1 296 ? -4.719 -17.148 4.088 1.00 89.56 296 ASN A O 1
ATOM 2437 N N . GLY A 1 297 ? -4.340 -15.160 3.123 1.00 86.44 297 GLY A N 1
ATOM 2438 C CA . GLY A 1 297 ? -2.896 -15.151 3.353 1.00 86.44 297 GLY A CA 1
ATOM 2439 C C . GLY A 1 297 ? -2.130 -16.181 2.521 1.00 86.44 297 GLY A C 1
ATOM 2440 O O . GLY A 1 297 ? -1.068 -16.622 2.950 1.00 86.44 297 GLY A O 1
ATOM 2441 N N . GLN A 1 298 ? -2.674 -16.574 1.369 1.00 86.69 298 GLN A N 1
ATOM 2442 C CA . GLN A 1 298 ? -2.111 -17.583 0.469 1.00 86.69 298 GLN A CA 1
ATOM 2443 C C . GLN A 1 298 ? -1.169 -16.993 -0.588 1.00 86.69 298 GLN A C 1
ATOM 2445 O O . GLN A 1 298 ? -0.472 -17.742 -1.270 1.00 86.69 298 GLN A O 1
ATOM 2450 N N . VAL A 1 299 ? -1.112 -15.664 -0.721 1.00 82.00 299 VAL A N 1
ATOM 2451 C CA . VAL A 1 299 ? -0.203 -15.023 -1.677 1.00 82.00 299 VAL A CA 1
ATOM 2452 C C . VAL A 1 299 ? 1.229 -15.026 -1.150 1.00 82.00 299 VAL A C 1
ATOM 2454 O O . VAL A 1 299 ? 1.542 -14.414 -0.127 1.00 82.00 299 VAL A O 1
ATOM 2457 N N . ASP A 1 300 ? 2.105 -15.712 -1.884 1.00 75.62 300 ASP A N 1
ATOM 2458 C CA . ASP A 1 300 ? 3.545 -15.720 -1.645 1.00 75.62 300 ASP A CA 1
ATOM 2459 C C . ASP A 1 300 ? 4.166 -14.396 -2.114 1.00 75.62 300 ASP A C 1
ATOM 2461 O O . ASP A 1 300 ? 4.396 -14.174 -3.303 1.00 75.62 300 ASP A O 1
ATOM 2465 N N . MET A 1 301 ? 4.467 -13.527 -1.149 1.00 72.06 301 MET A N 1
ATOM 2466 C CA . MET A 1 301 ? 5.141 -12.240 -1.360 1.00 72.06 301 MET A CA 1
ATOM 2467 C C . MET A 1 301 ? 6.597 -12.387 -1.831 1.00 72.06 301 MET A C 1
ATOM 2469 O O . MET A 1 301 ? 7.242 -11.390 -2.134 1.00 72.06 301 MET A O 1
ATOM 2473 N N . GLY A 1 302 ? 7.145 -13.602 -1.894 1.00 68.25 302 GLY A N 1
ATOM 2474 C CA . GLY A 1 302 ? 8.449 -13.874 -2.497 1.00 68.25 302 GLY A CA 1
ATOM 2475 C C . GLY A 1 302 ? 8.402 -14.079 -4.013 1.00 68.25 302 GLY A C 1
ATOM 2476 O O . GLY A 1 302 ? 9.459 -14.226 -4.631 1.00 68.25 302 GLY A O 1
ATOM 2477 N N . ARG A 1 303 ? 7.209 -14.118 -4.624 1.00 74.62 303 ARG A N 1
ATOM 2478 C CA . ARG A 1 303 ? 7.027 -14.410 -6.053 1.00 74.62 303 ARG A CA 1
ATOM 2479 C C . ARG A 1 303 ? 6.490 -13.208 -6.831 1.00 74.62 303 ARG A C 1
ATOM 2481 O O . ARG A 1 303 ? 5.781 -12.378 -6.261 1.00 74.62 303 ARG A O 1
ATOM 2488 N N . PRO A 1 304 ? 6.780 -13.130 -8.144 1.00 77.06 304 PRO A N 1
ATOM 2489 C CA . PRO A 1 304 ? 6.155 -12.147 -9.016 1.00 77.06 304 PRO A CA 1
ATOM 2490 C C . PRO A 1 304 ? 4.629 -12.233 -8.952 1.00 77.06 304 PRO A C 1
ATOM 2492 O O . PRO A 1 304 ? 4.050 -13.318 -9.044 1.00 77.06 304 PRO A O 1
ATOM 2495 N N . VAL A 1 305 ? 3.980 -11.080 -8.812 1.00 76.62 305 VAL A N 1
ATOM 2496 C CA . VAL A 1 305 ? 2.519 -10.991 -8.727 1.00 76.62 305 VAL A CA 1
ATOM 2497 C C . VAL A 1 305 ? 1.977 -10.698 -10.121 1.00 76.62 305 VAL A C 1
ATOM 2499 O O . VAL A 1 305 ? 2.125 -9.603 -10.660 1.00 76.62 305 VAL A O 1
ATOM 2502 N N . HIS A 1 306 ? 1.350 -11.700 -10.735 1.00 77.25 306 HIS A N 1
ATOM 2503 C CA . HIS A 1 306 ? 0.807 -11.587 -12.087 1.00 77.25 306 HIS A CA 1
ATOM 2504 C C . HIS A 1 306 ? -0.655 -11.143 -12.059 1.00 77.25 306 HIS A C 1
ATOM 2506 O O . HIS A 1 306 ? -1.560 -11.973 -12.050 1.00 77.25 306 HIS A O 1
ATOM 2512 N N . CYS A 1 307 ? -0.887 -9.829 -12.065 1.00 77.25 307 CYS A N 1
ATOM 2513 C CA . CYS A 1 307 ? -2.239 -9.273 -12.133 1.00 77.25 307 CYS A CA 1
ATOM 2514 C C . CYS A 1 307 ? -2.923 -9.618 -13.468 1.00 77.25 307 CYS A C 1
ATOM 2516 O O . CYS A 1 307 ? -2.308 -9.448 -14.528 1.00 77.25 307 CYS A O 1
ATOM 2518 N N . PRO A 1 308 ? -4.201 -10.039 -13.457 1.00 80.00 308 PRO A N 1
ATOM 2519 C CA . PRO A 1 308 ? -4.926 -10.334 -14.684 1.00 80.00 308 PRO A CA 1
ATOM 2520 C C . PRO A 1 308 ? -5.047 -9.070 -15.551 1.00 80.00 308 PRO A C 1
ATOM 2522 O O . PRO A 1 308 ? -5.276 -7.968 -15.052 1.00 80.00 308 PRO A O 1
ATOM 2525 N N . LEU A 1 309 ? -4.874 -9.229 -16.865 1.00 80.19 309 LEU A N 1
ATOM 2526 C CA . LEU A 1 309 ? -4.988 -8.149 -17.852 1.00 80.19 309 LEU A CA 1
ATOM 2527 C C . LEU A 1 309 ? -6.466 -7.888 -18.162 1.00 80.19 309 LEU A C 1
ATOM 2529 O O . LEU A 1 309 ? -6.972 -8.292 -19.206 1.00 80.19 309 LEU A O 1
ATOM 2533 N N . VAL A 1 310 ? -7.166 -7.273 -17.213 1.00 76.12 310 VAL A N 1
ATOM 2534 C CA . VAL A 1 310 ? -8.609 -7.017 -17.288 1.00 76.12 310 VAL A CA 1
ATOM 2535 C C . VAL A 1 310 ? -8.864 -5.528 -17.075 1.00 76.12 310 VAL A C 1
ATOM 2537 O O . VAL A 1 310 ? -8.361 -4.936 -16.121 1.00 76.12 310 VAL A O 1
ATOM 2540 N N . ASP A 1 311 ? -9.662 -4.926 -17.952 1.00 73.31 311 ASP A N 1
ATOM 2541 C CA . ASP A 1 311 ? -10.131 -3.540 -17.841 1.00 73.31 311 ASP A CA 1
ATOM 2542 C C . ASP A 1 311 ? -11.541 -3.416 -17.238 1.00 73.31 311 ASP A C 1
ATOM 2544 O O . ASP A 1 311 ? -11.918 -2.340 -16.784 1.00 73.31 311 ASP A O 1
ATOM 2548 N N . THR A 1 312 ? -12.290 -4.516 -17.178 1.00 81.56 312 THR A N 1
ATOM 2549 C CA . THR A 1 312 ? -13.681 -4.586 -16.716 1.00 81.56 312 THR A CA 1
ATOM 2550 C C . THR A 1 312 ? -13.788 -5.077 -15.274 1.00 81.56 312 THR A C 1
ATOM 2552 O O . THR A 1 312 ? -14.160 -6.218 -14.998 1.00 81.56 312 THR A O 1
ATOM 2555 N N . PHE A 1 313 ? -13.466 -4.207 -14.321 1.00 89.75 313 PHE A N 1
ATOM 2556 C CA . PHE A 1 313 ? -13.869 -4.404 -12.932 1.00 89.75 313 PHE A CA 1
ATOM 2557 C C . PHE A 1 313 ? -14.093 -3.071 -12.227 1.00 89.75 313 PHE A C 1
ATOM 2559 O O . PHE A 1 313 ? -13.523 -2.055 -12.618 1.00 89.75 313 PHE A O 1
ATOM 2566 N N . SER A 1 314 ? -14.885 -3.092 -11.160 1.00 92.81 314 SER A N 1
ATOM 2567 C CA . SER A 1 314 ? -15.016 -1.966 -10.249 1.00 92.81 314 SER A CA 1
ATOM 2568 C C . SER A 1 314 ? -14.753 -2.372 -8.809 1.00 92.81 314 SER A C 1
ATOM 2570 O O . SER A 1 314 ? -15.050 -3.493 -8.382 1.00 92.81 314 SER A O 1
ATOM 2572 N N . ILE A 1 315 ? -14.151 -1.447 -8.068 1.00 95.06 315 ILE A N 1
ATOM 2573 C CA . ILE A 1 315 ? -13.897 -1.575 -6.637 1.00 95.06 315 ILE A CA 1
ATOM 2574 C C . ILE A 1 315 ? -14.265 -0.244 -5.999 1.00 95.06 315 ILE A C 1
ATOM 2576 O O . ILE A 1 315 ? -13.662 0.788 -6.306 1.00 95.06 315 ILE A O 1
ATOM 2580 N N . GLN A 1 316 ? -15.226 -0.291 -5.088 1.00 96.56 316 GLN A N 1
ATOM 2581 C CA . GLN A 1 316 ? -15.581 0.820 -4.219 1.00 96.56 316 GLN A CA 1
ATOM 2582 C C . GLN A 1 316 ? -15.229 0.464 -2.778 1.00 96.56 316 GLN A C 1
ATOM 2584 O O . GLN A 1 316 ? -15.472 -0.662 -2.333 1.00 96.56 316 GLN A O 1
ATOM 2589 N N . LEU A 1 317 ? -14.655 1.427 -2.064 1.00 97.31 317 LEU A N 1
ATOM 2590 C CA . LEU A 1 317 ? -14.321 1.325 -0.652 1.00 97.31 317 LEU A CA 1
ATOM 2591 C C . LEU A 1 317 ? -15.075 2.404 0.128 1.00 97.31 317 LEU A C 1
ATOM 2593 O O . LEU A 1 317 ? -14.846 3.592 -0.084 1.00 97.31 317 LEU A O 1
ATOM 2597 N N . ASP A 1 318 ? -15.885 1.975 1.091 1.00 96.88 318 ASP A N 1
ATOM 2598 C CA . ASP A 1 318 ? -16.516 2.861 2.065 1.00 96.88 318 ASP A CA 1
ATOM 2599 C C . ASP A 1 318 ? -15.827 2.693 3.423 1.00 96.88 318 ASP A C 1
ATOM 2601 O O . ASP A 1 318 ? -15.793 1.601 4.006 1.00 96.88 318 ASP A O 1
ATOM 2605 N N . VAL A 1 319 ? -15.272 3.786 3.942 1.00 96.38 319 VAL A N 1
ATOM 2606 C CA . VAL A 1 319 ? -14.578 3.840 5.231 1.00 96.38 319 VAL A CA 1
ATOM 2607 C C . VAL A 1 319 ? -15.471 4.549 6.236 1.00 96.38 319 VAL A C 1
ATOM 2609 O O . VAL A 1 319 ? -15.701 5.752 6.134 1.00 96.38 319 VAL A O 1
ATOM 2612 N N . VAL A 1 320 ? -15.953 3.820 7.239 1.00 93.88 320 VAL A N 1
ATOM 2613 C CA . VAL A 1 320 ? -16.858 4.335 8.272 1.00 93.88 320 VAL A CA 1
ATOM 2614 C C . VAL A 1 320 ? -16.227 4.157 9.645 1.00 93.88 320 VAL A C 1
ATOM 2616 O O . VAL A 1 320 ? -15.891 3.049 10.051 1.00 93.88 320 VAL A O 1
ATOM 2619 N N . SER A 1 321 ? -16.138 5.230 10.419 1.00 89.38 321 SER A N 1
ATOM 2620 C CA . SER A 1 321 ? -15.776 5.183 11.833 1.00 89.38 321 SER A CA 1
ATOM 2621 C C . SER A 1 321 ? -16.927 5.691 12.689 1.00 89.38 321 SER A C 1
ATOM 2623 O O . SER A 1 321 ? -17.666 6.601 12.311 1.00 89.38 321 SER A O 1
ATOM 2625 N N . ARG A 1 322 ? -17.063 5.149 13.904 1.00 78.56 322 ARG A N 1
ATOM 2626 C CA . ARG A 1 322 ? -17.917 5.791 14.916 1.00 78.56 322 ARG A CA 1
ATOM 2627 C C . ARG A 1 322 ? -17.383 7.185 15.247 1.00 78.56 322 ARG A C 1
ATOM 2629 O O . ARG A 1 322 ? -16.171 7.402 15.252 1.00 78.56 322 ARG A O 1
ATOM 2636 N N . GLN A 1 323 ? -18.311 8.097 15.535 1.00 64.88 323 GLN A N 1
ATOM 2637 C CA . GLN A 1 323 ? -18.044 9.520 15.715 1.00 64.88 323 GLN A CA 1
ATOM 2638 C C . GLN A 1 323 ? -16.936 9.776 16.741 1.00 64.88 323 GLN A C 1
ATOM 2640 O O . GLN A 1 323 ? -17.015 9.343 17.895 1.00 64.88 323 GLN A O 1
ATOM 2645 N N . VAL A 1 324 ? -15.901 10.500 16.316 1.00 64.44 324 VAL A N 1
ATOM 2646 C CA . VAL A 1 324 ? -14.868 11.018 17.213 1.00 64.44 324 VAL A CA 1
ATOM 2647 C C . VAL A 1 324 ? -15.454 12.217 17.961 1.00 64.44 324 VAL A C 1
ATOM 2649 O O . VAL A 1 324 ? -15.831 13.214 17.349 1.00 64.44 324 VAL A O 1
ATOM 2652 N N . SER A 1 325 ? -15.549 12.137 19.290 1.00 62.59 325 SER A N 1
ATOM 2653 C CA . SER A 1 325 ? -16.004 13.263 20.116 1.00 62.59 325 SER A CA 1
ATOM 2654 C C . SER A 1 325 ? -15.136 14.499 19.853 1.00 62.59 325 SER A C 1
ATOM 2656 O O . SER A 1 325 ? -13.908 14.381 19.872 1.00 62.59 325 SER A O 1
ATOM 2658 N N . LEU A 1 326 ? -15.766 15.665 19.655 1.00 66.00 326 LEU A N 1
ATOM 2659 C CA . LEU A 1 326 ? -15.124 16.964 19.372 1.00 66.00 326 LEU A CA 1
ATOM 2660 C C . LEU A 1 326 ? -14.493 17.107 17.969 1.00 66.00 326 LEU A C 1
ATOM 2662 O O . LEU A 1 326 ? -13.771 18.070 17.724 1.00 66.00 326 LEU A O 1
ATOM 2666 N N . TRP A 1 327 ? -14.768 16.189 17.036 1.00 78.19 327 TRP A N 1
ATOM 2667 C CA . TRP A 1 327 ? -14.420 16.352 15.620 1.00 78.19 327 TRP A CA 1
ATOM 2668 C C . TRP A 1 327 ? -15.597 16.938 14.834 1.00 78.19 327 TRP A C 1
ATOM 2670 O O . TRP A 1 327 ? -16.718 16.445 14.946 1.00 78.19 327 TRP A O 1
ATOM 2680 N N . ASN A 1 328 ? -15.340 17.977 14.035 1.00 77.44 328 ASN A N 1
ATOM 2681 C CA . ASN A 1 328 ? -16.344 18.645 13.198 1.00 77.44 328 ASN A CA 1
ATOM 2682 C C . ASN A 1 328 ? -16.311 18.210 11.720 1.00 77.44 328 ASN A C 1
ATOM 2684 O O . ASN A 1 328 ? -16.997 18.815 10.901 1.00 77.44 328 ASN A O 1
ATOM 2688 N N . GLY A 1 329 ? -15.498 17.210 11.372 1.00 79.25 329 GLY A N 1
ATOM 2689 C CA . GLY A 1 329 ? -15.471 16.613 10.038 1.00 79.25 329 GLY A CA 1
ATOM 2690 C C . GLY A 1 329 ? -16.323 15.348 9.933 1.00 79.25 329 GLY A C 1
ATOM 2691 O O . GLY A 1 329 ? -16.984 14.921 10.884 1.00 79.25 329 GLY A O 1
ATOM 2692 N N . ASN A 1 330 ? -16.258 14.712 8.767 1.00 84.25 330 ASN A N 1
ATOM 2693 C CA . ASN A 1 330 ? -16.938 13.455 8.500 1.00 84.25 330 ASN A CA 1
ATOM 2694 C C . ASN A 1 330 ? -16.167 12.293 9.141 1.00 84.25 330 ASN A C 1
ATOM 2696 O O . ASN A 1 330 ? -14.939 12.285 9.198 1.00 84.25 330 ASN A O 1
ATOM 2700 N N . ASN A 1 331 ? -16.895 11.282 9.612 1.00 87.62 331 ASN A N 1
ATOM 2701 C CA . ASN A 1 331 ? -16.318 9.985 10.005 1.00 87.62 331 ASN A CA 1
ATOM 2702 C C . ASN A 1 331 ? -16.581 8.930 8.922 1.00 87.62 331 ASN A C 1
ATOM 2704 O O . ASN A 1 331 ? -16.594 7.732 9.192 1.00 87.62 331 ASN A O 1
ATOM 2708 N N . HIS A 1 332 ? -16.864 9.411 7.715 1.00 91.69 332 HIS A N 1
ATOM 2709 C CA . HIS A 1 332 ? -17.194 8.635 6.544 1.00 91.69 332 HIS A CA 1
ATOM 2710 C C . HIS A 1 332 ? -16.374 9.159 5.372 1.00 91.69 332 HIS A C 1
ATOM 2712 O O . HIS A 1 332 ? -16.279 10.376 5.195 1.00 91.69 332 HIS A O 1
ATOM 2718 N N . MET A 1 333 ? -15.787 8.247 4.609 1.00 93.56 333 MET A N 1
ATOM 2719 C CA . MET A 1 333 ? -15.050 8.546 3.393 1.00 93.56 333 MET A CA 1
ATOM 2720 C C . MET A 1 333 ? -15.341 7.454 2.371 1.00 93.56 333 MET A C 1
ATOM 2722 O O . MET A 1 333 ? -15.077 6.282 2.632 1.00 93.56 333 MET A O 1
ATOM 2726 N N . GLU A 1 334 ? -15.873 7.854 1.225 1.00 94.44 334 GLU A N 1
ATOM 2727 C CA . GLU A 1 334 ? -16.075 6.984 0.068 1.00 94.44 334 GLU A CA 1
ATOM 2728 C C . GLU A 1 334 ? -14.899 7.167 -0.894 1.00 94.44 334 GLU A C 1
ATOM 2730 O O . GLU A 1 334 ? -14.428 8.294 -1.097 1.00 94.44 334 GLU A O 1
ATOM 2735 N N . ILE A 1 335 ? -14.408 6.057 -1.446 1.00 94.81 335 ILE A N 1
ATOM 2736 C CA . ILE A 1 335 ? -13.304 6.022 -2.406 1.00 94.81 335 ILE A CA 1
ATOM 2737 C C . ILE A 1 335 ? -13.695 5.110 -3.571 1.00 94.81 335 ILE A C 1
ATOM 2739 O O . ILE A 1 335 ? -13.851 3.894 -3.405 1.00 94.81 335 ILE A O 1
ATOM 2743 N N . CYS A 1 336 ? -13.767 5.675 -4.775 1.00 94.69 336 CYS A N 1
ATOM 2744 C CA . CYS A 1 336 ? -13.805 4.887 -6.006 1.00 94.69 336 CYS A CA 1
ATOM 2745 C C . CYS A 1 336 ? -12.386 4.424 -6.374 1.00 94.69 336 CYS A C 1
ATOM 2747 O O . CYS A 1 336 ? -11.616 5.149 -7.010 1.00 94.69 336 CYS A O 1
ATOM 2749 N N . ILE A 1 337 ? -12.019 3.206 -5.962 1.00 92.06 337 ILE A N 1
ATOM 2750 C CA . ILE A 1 337 ? -10.689 2.643 -6.235 1.00 92.06 337 ILE A CA 1
ATOM 2751 C C . ILE A 1 337 ? -10.550 2.344 -7.725 1.00 92.06 337 ILE A C 1
ATOM 2753 O O . ILE A 1 337 ? -9.566 2.743 -8.335 1.00 92.06 337 ILE A O 1
ATOM 2757 N N . ALA A 1 338 ? -11.531 1.681 -8.332 1.00 88.75 338 ALA A N 1
ATOM 2758 C CA . ALA A 1 338 ? -11.570 1.418 -9.768 1.00 88.75 338 ALA A CA 1
ATOM 2759 C C . ALA A 1 338 ? -13.006 1.612 -10.276 1.00 88.75 338 ALA A C 1
ATOM 2761 O O . ALA A 1 338 ? -13.903 0.933 -9.771 1.00 88.75 338 ALA A O 1
ATOM 2762 N N . PRO A 1 339 ? -13.252 2.532 -11.227 1.00 84.94 339 PRO A N 1
ATOM 2763 C CA . PRO A 1 339 ? -14.574 2.710 -11.810 1.00 84.94 339 PRO A CA 1
ATOM 2764 C C . PRO A 1 339 ? -14.869 1.613 -12.837 1.00 84.94 339 PRO A C 1
ATOM 2766 O O . PRO A 1 339 ? -13.964 1.127 -13.517 1.00 84.94 339 PRO A O 1
ATOM 2769 N N . LEU A 1 340 ? -16.150 1.266 -12.979 1.00 78.50 340 LEU A N 1
ATOM 2770 C CA . LEU A 1 340 ? -16.613 0.474 -14.115 1.00 78.50 340 LEU A CA 1
ATOM 2771 C C . LEU A 1 340 ? -16.613 1.386 -15.350 1.00 78.50 340 LEU A C 1
ATOM 2773 O O . LEU A 1 340 ? -17.272 2.426 -15.319 1.00 78.50 340 LEU A O 1
ATOM 2777 N N . ASN A 1 341 ? -15.863 1.017 -16.388 1.00 60.56 341 ASN A N 1
ATOM 2778 C CA . ASN A 1 341 ? -15.823 1.746 -17.661 1.00 60.56 341 ASN A CA 1
ATOM 2779 C C . ASN A 1 341 ? -16.699 1.081 -18.716 1.00 60.56 341 ASN A C 1
ATOM 2781 O O . ASN A 1 341 ? -16.735 -0.173 -18.731 1.00 60.56 341 ASN A O 1
#

Radius of gyration: 25.37 Å; chains: 1; bounding box: 97×66×55 Å

Sequence (341 aa):
MVQRKCKRSVKAKAHRIAKRIKLEEVEGQVNLLDLPLGPLHMIILKVHPEKQQFLRSASNKLKIEHSDCMLHSFKLFANDHLRERHRSVEQQMIHNVMTVLTQSTDYFVNSGYDAIFTGRLIYFYKQLATGEEDLDIAQMHKFLHEFYNNLERTPVERPSEAAARISLNQRRLIGTMTLLNLLRQFRNYRIVSSCMNLMHWQLQFELTGIYFGVREREANTRDQDKLVDFLTIIAELLVFDKSQIYEKRYTEIGNSFYVYGIKKPSTLSARSPKLTLKLSILAPLSVRSMIEDVLNGQVDMGRPVHCPLVDTFSIQLDVVSRQVSLWNGNNHMEICIAPLN

Foldseek 3Di:
DDDDDDDDDDDDDDDPDDPDPPDDPDPDDDDLLNDPLVVSLVVLLPDQLVCNVVQLVPDVSSLVSLLVSQVVLLVVVLVVLCPDPDDDLLSLLLNLLSVLLCLLCLLVCLQVVSSLLSNLCSVVSCCSRVVPDRDHLVNSLVSLLSSLVCQQVPQDPDDDPLSRLLSLVLSLLSLLLSLLLLLVLFPQKDWPDFDDDPLKTKTKIKRFQKAKFKAFQDPCDALSSVSSNVSSVSSSQSSCRSSVNFDWDWDDDPRMTMIIGGHHPVPGDPPTKMKMKMKIKRDDPQSVVVSVCSNVVNDDSVHRDDDDSDSAMWIKMWIAIDDDPPDPGHSIDIHGSHDGD

Organism: Drosophila hydei (NCBI:txid7224)